Protein AF-X1P5R1-F1 (afdb_monomer)

InterPro domains:
  IPR027980 RamQ-like, C-terminal domain [PF14574] (4-200)
  IPR052911 Corrinoid activation enzyme [PTHR42895] (1-198)

Foldseek 3Di:
DQLDADDDDVVDAAAAAADLQRLLVVVLVCDVQVCADQLLARDALVPHDVSQSVQWDDDPNWTWGFNAQLVRHPVSDTYIGTSVNSQVVLQQLLVQQLVVVVVCVVVVHDLQNAAEDEQEDQNSQNHDPVSCQQFLSYADRPNYDYDYDYHVVVVLVVCVVVDVVSVVVVVVVVVVDDDDDLVPPPCSVVSSSVSSGTGHDD

pLDDT: mean 92.22, std 6.5, range [52.09, 98.56]

Nearest PDB structures (foldseek):
  3zyy-assembly1_X  TM=9.376E-01  e=1.330E-11  Carboxydothermus hydrogenoformans
  4c1n-assembly2_K  TM=8.391E-01  e=8.645E-12  Carboxydothermus hydrogenoformans
  8gqg-assembly1_A  TM=5.709E-01  e=3.283E-01  Pseudomonas aeruginosa PAO1
  6bn2-assembly1_A-2  TM=4.847E-01  e=1.270E+00  Elizabethkingia anophelis NUHP1
  5bqs-assembly1_B  TM=4.403E-01  e=2.078E+00  Streptococcus pneumoniae P1031

Sequence (202 aa):
EEGKVEIGVIGGGRARGICGSGLIDAFSQLLKEKIIDSSGWLKPSSKAKEKWSSRITKKNNHNGFLLVEREKAQDRIPIVLTQKDIRELQLAKGAICSGIKILLTRLEVERDEVDEVLLAGAFGSYINPESAHLIGLIPNFPKAKVRSVGNTASLGAIMALVSEEDCKQAEKISEGVDYVELASFPEFPDILIQAMRFGKQD

Secondary structure (DSSP, 8-state):
-TT------TTSSSB-S--HHHHHHHHHHHHHTTSB-TT--B--GGGS-HHHHTTEEEETTEEEEEEE-TTTBGGG--EEEEHHHHHHHHHHHHHHHHHHHHHHHHHT--TTS--EEEEEHHHHTT--HHHHHHHTSS---SSPEEEEEE-HHHHHHHHHHH-HHHHHHHHHHHHTPPP--GGGSTTHHHHHHHHTS-S---

Radius of gyration: 19.72 Å; Cα contacts (8 Å, |Δi|>4): 278; chains: 1; bounding box: 56×30×53 Å

Mean predicted aligned error: 4.53 Å

Structure (mmCIF, N/CA/C/O backbone):
data_AF-X1P5R1-F1
#
_entry.id   AF-X1P5R1-F1
#
loop_
_atom_site.group_PDB
_atom_site.id
_atom_site.type_symbol
_atom_site.label_atom_id
_atom_site.label_alt_id
_atom_site.label_comp_id
_atom_site.label_asym_id
_atom_site.label_entity_id
_atom_site.label_seq_id
_atom_site.pdbx_PDB_ins_code
_atom_site.Cartn_x
_atom_site.Cartn_y
_atom_site.Cartn_z
_atom_site.occupancy
_atom_site.B_iso_or_equiv
_atom_site.auth_seq_id
_atom_site.auth_comp_id
_atom_site.auth_asym_id
_atom_site.auth_atom_id
_atom_site.pdbx_PDB_model_num
ATOM 1 N N . GLU A 1 1 ? 5.556 -14.394 -15.341 1.00 52.09 1 GLU A N 1
ATOM 2 C CA . GLU A 1 1 ? 6.661 -15.390 -15.354 1.00 52.09 1 GLU A CA 1
ATOM 3 C C . GLU A 1 1 ? 7.491 -15.242 -16.634 1.00 52.09 1 GLU A C 1
ATOM 5 O O . GLU A 1 1 ? 7.082 -14.487 -17.504 1.00 52.09 1 GLU A O 1
ATOM 10 N N . GLU A 1 2 ? 8.686 -15.843 -16.733 1.00 71.81 2 GLU A N 1
ATOM 11 C CA . GLU A 1 2 ? 9.539 -15.811 -17.954 1.00 71.81 2 GLU A CA 1
ATOM 12 C C . GLU A 1 2 ? 9.827 -14.418 -18.576 1.00 71.81 2 GLU A C 1
ATOM 14 O O . GLU A 1 2 ? 9.989 -14.282 -19.783 1.00 71.81 2 GLU A O 1
ATOM 19 N N . GLY A 1 3 ? 9.874 -13.344 -17.778 1.00 78.25 3 GLY A N 1
ATOM 20 C CA . GLY A 1 3 ? 10.092 -11.983 -18.308 1.00 78.25 3 GLY A CA 1
ATOM 21 C C . GLY A 1 3 ? 8.837 -11.323 -18.906 1.00 78.25 3 GLY A C 1
ATOM 22 O O . GLY A 1 3 ? 8.881 -10.179 -19.375 1.00 78.25 3 GLY A O 1
ATOM 23 N N . LYS A 1 4 ? 7.691 -12.012 -18.855 1.00 87.19 4 LYS A N 1
ATOM 24 C CA . LYS A 1 4 ? 6.382 -11.478 -19.239 1.00 87.19 4 LYS A CA 1
ATOM 25 C C . LYS A 1 4 ? 5.721 -10.785 -18.052 1.00 87.19 4 LYS A C 1
ATOM 27 O O . LYS A 1 4 ? 5.722 -11.302 -16.931 1.00 87.19 4 LYS A O 1
ATOM 32 N N . VAL A 1 5 ? 5.162 -9.611 -18.336 1.00 92.69 5 VAL A N 1
ATOM 33 C CA . VAL A 1 5 ? 4.327 -8.832 -17.419 1.00 92.69 5 VAL A CA 1
ATOM 34 C C . VAL A 1 5 ? 2.877 -9.026 -17.841 1.00 92.69 5 VAL A C 1
ATOM 36 O O . VAL A 1 5 ? 2.522 -8.750 -18.990 1.00 92.69 5 VAL A O 1
ATOM 39 N N . GLU A 1 6 ? 2.061 -9.499 -16.910 1.00 92.75 6 GLU A N 1
ATOM 40 C CA . GLU A 1 6 ? 0.617 -9.643 -17.070 1.00 92.75 6 GLU A CA 1
ATOM 41 C C . GLU A 1 6 ? -0.080 -8.579 -16.229 1.00 92.75 6 GLU A C 1
ATOM 43 O O . GLU A 1 6 ? 0.338 -8.293 -15.107 1.00 92.75 6 GLU A O 1
ATOM 48 N N . ILE A 1 7 ? -1.112 -7.957 -16.800 1.00 93.06 7 ILE A N 1
ATOM 49 C CA . ILE A 1 7 ? -1.866 -6.882 -16.158 1.00 93.06 7 ILE A CA 1
ATOM 50 C C . ILE A 1 7 ? -3.363 -7.093 -16.361 1.00 93.06 7 ILE A C 1
ATOM 52 O O . ILE A 1 7 ? -3.803 -7.491 -17.440 1.00 93.06 7 ILE A O 1
ATOM 56 N N . GLY A 1 8 ? -4.141 -6.769 -15.332 1.00 92.56 8 GLY A N 1
ATOM 57 C CA . GLY A 1 8 ? -5.581 -6.558 -15.443 1.00 92.56 8 GLY A CA 1
ATOM 58 C C . GLY A 1 8 ? -5.884 -5.074 -15.648 1.00 92.56 8 GLY A C 1
ATOM 59 O O . GLY A 1 8 ? -5.253 -4.220 -15.027 1.00 92.56 8 GLY A O 1
ATOM 60 N N . VAL A 1 9 ? -6.854 -4.757 -16.507 1.00 94.06 9 VAL A N 1
ATOM 61 C CA . VAL A 1 9 ? -7.346 -3.385 -16.718 1.00 94.06 9 VAL A CA 1
ATOM 62 C C . VAL A 1 9 ? -8.812 -3.332 -16.306 1.00 94.06 9 VAL A C 1
ATOM 64 O O . VAL A 1 9 ? -9.611 -4.156 -16.751 1.00 94.06 9 VAL A O 1
ATOM 67 N N . ILE A 1 10 ? -9.168 -2.372 -15.450 1.00 91.25 10 ILE A N 1
ATOM 68 C CA . ILE A 1 10 ? -10.554 -2.160 -15.013 1.00 91.25 10 ILE A CA 1
ATOM 69 C C . ILE A 1 10 ? -11.410 -1.831 -16.243 1.00 91.25 10 ILE A C 1
ATOM 71 O O . ILE A 1 10 ? -11.103 -0.893 -16.972 1.00 91.25 10 ILE A O 1
ATOM 75 N N . GLY A 1 11 ? -12.465 -2.616 -16.476 1.00 91.44 11 GLY A N 1
ATOM 76 C CA . GLY A 1 11 ? -13.309 -2.498 -17.673 1.00 91.44 11 GLY A CA 1
ATOM 77 C C . GLY A 1 11 ? -12.690 -3.069 -18.959 1.00 91.44 11 GLY A C 1
ATOM 78 O O . GLY A 1 11 ? -13.308 -2.982 -20.016 1.00 91.44 11 GLY A O 1
ATOM 79 N N . GLY A 1 12 ? -11.501 -3.678 -18.886 1.00 90.81 12 GLY A N 1
ATOM 80 C CA . GLY A 1 12 ? -10.780 -4.229 -20.035 1.00 90.81 12 GLY A CA 1
ATOM 81 C C . GLY A 1 12 ? -10.110 -3.170 -20.921 1.00 90.81 12 GLY A C 1
ATOM 82 O O . GLY A 1 12 ? -9.961 -2.008 -20.553 1.00 90.81 12 GLY A O 1
ATOM 83 N N . GLY A 1 13 ? -9.673 -3.582 -22.115 1.00 92.69 13 GLY A N 1
ATOM 84 C CA . GLY A 1 13 ? -9.075 -2.681 -23.105 1.00 92.69 13 GLY A CA 1
ATOM 85 C C . GLY A 1 13 ? -7.614 -2.303 -22.829 1.00 92.69 13 GLY A C 1
ATOM 86 O O . GLY A 1 13 ? -6.832 -3.102 -22.313 1.00 92.69 13 GLY A O 1
ATOM 87 N N . ARG A 1 14 ? -7.219 -1.095 -23.256 1.00 95.31 14 ARG A N 1
ATOM 88 C CA . ARG A 1 14 ? -5.836 -0.596 -23.161 1.00 95.31 14 ARG A CA 1
ATOM 89 C C . ARG A 1 14 ? -5.612 0.177 -21.867 1.00 95.31 14 ARG A C 1
ATOM 91 O O . ARG A 1 14 ? -6.445 0.989 -21.476 1.00 95.31 14 ARG A O 1
ATOM 98 N N . ALA A 1 15 ? -4.457 -0.023 -21.240 1.00 95.75 15 ALA A N 1
ATOM 99 C CA . ALA A 1 15 ? -4.143 0.619 -19.968 1.00 95.75 15 ALA A CA 1
ATOM 100 C C . ALA A 1 15 ? -3.818 2.112 -20.147 1.00 95.75 15 ALA A C 1
ATOM 102 O O . ALA A 1 15 ? -2.958 2.462 -20.951 1.00 95.75 15 ALA A O 1
ATOM 103 N N . ARG A 1 16 ? -4.461 2.988 -19.368 1.00 95.31 16 ARG A N 1
ATOM 104 C CA . ARG A 1 16 ? -4.172 4.439 -19.329 1.00 95.31 16 ARG A CA 1
ATOM 105 C C . ARG A 1 16 ? -3.230 4.844 -18.195 1.00 95.31 16 ARG A C 1
ATOM 107 O O . ARG A 1 16 ? -2.561 5.866 -18.270 1.00 95.31 16 ARG A O 1
ATOM 114 N N . GLY A 1 17 ? -3.208 4.062 -17.125 1.00 94.50 17 GLY A N 1
ATOM 115 C CA . GLY A 1 17 ? -2.473 4.369 -15.908 1.00 94.50 17 GLY A CA 1
ATOM 116 C C . GLY A 1 17 ? -2.536 3.200 -14.938 1.00 94.50 17 GLY A C 1
ATOM 117 O O . GLY A 1 17 ? -2.879 2.084 -15.331 1.00 94.50 17 GLY A O 1
ATOM 118 N N . ILE A 1 18 ? -2.211 3.468 -13.677 1.00 94.06 18 ILE A N 1
ATOM 119 C CA . ILE A 1 18 ? -2.157 2.457 -12.623 1.00 94.06 18 ILE A CA 1
ATOM 120 C C . ILE A 1 18 ? -3.085 2.903 -11.494 1.00 94.06 18 ILE A C 1
ATOM 122 O O . ILE A 1 18 ? -2.961 4.019 -10.993 1.00 94.06 18 ILE A O 1
ATOM 126 N N . CYS A 1 19 ? -4.033 2.049 -11.114 1.00 92.31 19 CYS A N 1
ATOM 127 C CA . CYS A 1 19 ? -4.834 2.260 -9.913 1.00 92.31 19 CYS A CA 1
ATOM 128 C C . CYS A 1 19 ? -4.029 1.887 -8.661 1.00 92.31 19 CYS A C 1
ATOM 130 O O . CYS A 1 19 ? -2.974 1.260 -8.736 1.00 92.31 19 CYS A O 1
ATOM 132 N N . GLY A 1 20 ? -4.542 2.243 -7.487 1.00 89.81 20 GLY A N 1
ATOM 133 C CA . GLY A 1 20 ? -3.823 2.011 -6.243 1.00 89.81 20 GLY A CA 1
ATOM 134 C C . GLY A 1 20 ? -3.526 0.536 -5.936 1.00 89.81 20 GLY A C 1
ATOM 135 O O . GLY A 1 20 ? -2.384 0.213 -5.624 1.00 89.81 20 GLY A O 1
ATOM 136 N N . SER A 1 21 ? -4.494 -0.372 -6.095 1.00 90.19 21 SER A N 1
ATOM 137 C CA . SER A 1 21 ? -4.246 -1.814 -5.928 1.00 90.19 21 SER A CA 1
ATOM 138 C C . SER A 1 21 ? -3.212 -2.337 -6.929 1.00 90.19 21 SER A C 1
ATOM 140 O O . SER A 1 21 ? -2.301 -3.068 -6.549 1.00 90.19 21 SER A O 1
ATOM 142 N N . GLY A 1 22 ? -3.279 -1.872 -8.181 1.00 93.31 22 GLY A N 1
ATOM 143 C CA . GLY A 1 22 ? -2.298 -2.197 -9.217 1.00 93.31 22 GLY A CA 1
ATOM 144 C C . GLY A 1 22 ? -0.883 -1.707 -8.896 1.00 93.31 22 GLY A C 1
ATOM 145 O O . GLY A 1 22 ? 0.080 -2.384 -9.245 1.00 93.31 22 GLY A O 1
ATOM 146 N N . LEU A 1 23 ? -0.732 -0.570 -8.203 1.00 94.06 23 LEU A N 1
ATOM 147 C CA . LEU A 1 23 ? 0.574 -0.108 -7.718 1.00 94.06 23 LEU A CA 1
ATOM 148 C C . LEU A 1 23 ? 1.128 -1.062 -6.658 1.00 94.06 23 LEU A C 1
ATOM 150 O O . LEU A 1 23 ? 2.275 -1.488 -6.768 1.00 94.06 23 LEU A O 1
ATOM 154 N N . ILE A 1 24 ? 0.318 -1.423 -5.662 1.00 93.44 24 ILE A N 1
ATOM 155 C CA . ILE A 1 24 ? 0.726 -2.328 -4.577 1.00 93.44 24 ILE A CA 1
ATOM 156 C C . ILE A 1 24 ? 1.150 -3.689 -5.129 1.00 93.44 24 ILE A C 1
ATOM 158 O O . ILE A 1 24 ? 2.229 -4.173 -4.783 1.00 93.44 24 ILE A O 1
ATOM 162 N N . ASP A 1 25 ? 0.366 -4.258 -6.044 1.00 94.25 25 ASP A N 1
ATOM 163 C CA . ASP A 1 25 ? 0.710 -5.511 -6.717 1.00 94.25 25 ASP A CA 1
ATOM 164 C C . ASP A 1 25 ? 1.969 -5.377 -7.573 1.00 94.25 25 ASP A C 1
ATOM 166 O O . ASP A 1 25 ? 2.864 -6.217 -7.490 1.00 94.25 25 ASP A O 1
ATOM 170 N N . ALA A 1 26 ? 2.098 -4.308 -8.364 1.00 95.69 26 ALA A N 1
ATOM 171 C CA . ALA A 1 26 ? 3.287 -4.115 -9.183 1.00 95.69 26 ALA A CA 1
ATOM 172 C C . ALA A 1 26 ? 4.551 -4.050 -8.315 1.00 95.69 26 ALA A C 1
ATOM 174 O O . ALA A 1 26 ? 5.522 -4.756 -8.588 1.00 95.69 26 ALA A O 1
ATOM 175 N N . PHE A 1 27 ? 4.540 -3.268 -7.233 1.00 95.88 27 PHE A N 1
ATOM 176 C CA . PHE A 1 27 ? 5.688 -3.167 -6.336 1.00 95.88 27 PHE A CA 1
ATOM 177 C C . PHE A 1 27 ? 5.962 -4.461 -5.562 1.00 95.88 27 PHE A C 1
ATOM 179 O O . PHE A 1 27 ? 7.134 -4.798 -5.367 1.00 95.88 27 PHE A O 1
ATOM 186 N N . SER A 1 28 ? 4.928 -5.229 -5.197 1.00 95.75 28 SER A N 1
ATOM 187 C CA . SER A 1 28 ? 5.109 -6.553 -4.591 1.00 95.75 28 SER A CA 1
ATOM 188 C C . SER A 1 28 ? 5.844 -7.501 -5.549 1.00 95.75 28 SER A C 1
ATOM 190 O O . SER A 1 28 ? 6.828 -8.140 -5.162 1.00 95.75 28 SER A O 1
ATOM 192 N N . GLN A 1 29 ? 5.470 -7.506 -6.833 1.00 95.75 29 GLN A N 1
ATOM 193 C CA . GLN A 1 29 ? 6.148 -8.302 -7.859 1.00 95.75 29 GLN A CA 1
ATOM 194 C C . GLN A 1 29 ? 7.573 -7.811 -8.132 1.00 95.75 29 GLN A C 1
ATOM 196 O O . GLN A 1 29 ? 8.489 -8.630 -8.236 1.00 95.75 29 GLN A O 1
ATOM 201 N N . LEU A 1 30 ? 7.803 -6.493 -8.196 1.00 95.88 30 LEU A N 1
ATOM 202 C CA . LEU A 1 30 ? 9.151 -5.937 -8.370 1.00 95.88 30 LEU A CA 1
ATOM 203 C C . LEU A 1 30 ? 10.088 -6.350 -7.227 1.00 95.88 30 LEU A C 1
ATOM 205 O O . LEU A 1 30 ? 11.263 -6.643 -7.479 1.00 95.88 30 LEU A O 1
ATOM 209 N N . LEU A 1 31 ? 9.582 -6.397 -5.991 1.00 96.06 31 LEU A N 1
ATOM 210 C CA . LEU A 1 31 ? 10.342 -6.852 -4.828 1.00 96.06 31 LEU A CA 1
ATOM 211 C C . LEU A 1 31 ? 10.610 -8.362 -4.899 1.00 96.06 31 LEU A C 1
ATOM 213 O O . LEU A 1 31 ? 11.760 -8.789 -4.772 1.00 96.06 31 LEU A O 1
A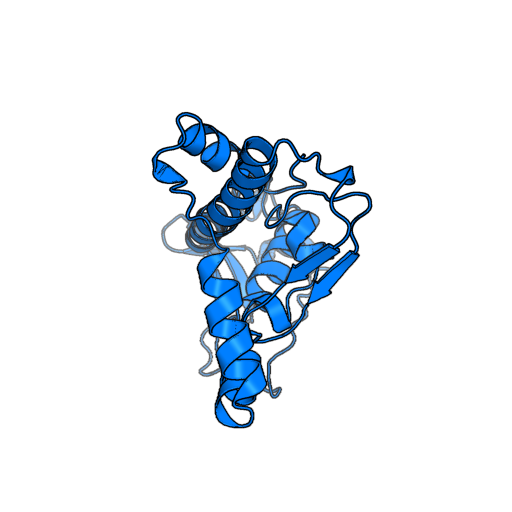TOM 217 N N . LYS A 1 32 ? 9.578 -9.170 -5.179 1.00 94.75 32 LYS A N 1
ATOM 218 C CA . LYS A 1 32 ? 9.674 -10.637 -5.308 1.00 94.75 32 LYS A CA 1
ATOM 219 C C . LYS A 1 32 ? 10.670 -11.057 -6.392 1.00 94.75 32 LYS A C 1
ATOM 221 O O . LYS A 1 32 ? 11.477 -11.968 -6.203 1.00 94.75 32 LYS A O 1
ATOM 226 N N . GLU A 1 33 ? 10.678 -10.347 -7.517 1.00 94.75 33 GLU A N 1
ATOM 227 C CA . GLU A 1 33 ? 11.603 -10.587 -8.626 1.00 94.75 33 GLU A CA 1
ATOM 228 C C . GLU A 1 33 ? 12.992 -9.963 -8.431 1.00 94.75 33 GLU A C 1
ATOM 230 O O . GLU A 1 33 ? 13.884 -10.175 -9.260 1.00 94.75 33 GLU A O 1
ATOM 235 N N . LYS A 1 34 ? 13.213 -9.274 -7.302 1.00 94.81 34 LYS A N 1
ATOM 236 C CA . LYS A 1 34 ? 14.459 -8.586 -6.939 1.00 94.81 34 LYS A CA 1
ATOM 237 C C . LYS A 1 34 ? 14.859 -7.507 -7.954 1.00 94.81 34 LYS A C 1
ATOM 239 O O . LYS A 1 34 ? 16.057 -7.263 -8.124 1.00 94.81 34 LYS A O 1
ATOM 244 N N . ILE A 1 35 ? 13.890 -6.888 -8.631 1.00 96.38 35 ILE A N 1
ATOM 245 C CA . ILE A 1 35 ? 14.093 -5.718 -9.505 1.00 96.38 35 ILE A CA 1
ATOM 246 C C . ILE A 1 35 ? 14.328 -4.474 -8.641 1.00 96.38 35 ILE A C 1
ATOM 248 O O . ILE A 1 35 ? 15.210 -3.666 -8.942 1.00 96.38 35 ILE A O 1
ATOM 252 N N . ILE A 1 36 ? 13.594 -4.383 -7.530 1.00 96.62 36 ILE A N 1
ATOM 253 C CA . ILE A 1 36 ? 13.889 -3.480 -6.415 1.00 96.62 36 ILE A CA 1
ATOM 254 C C . ILE A 1 36 ? 14.431 -4.276 -5.223 1.00 96.62 36 ILE A C 1
ATOM 256 O O . ILE A 1 36 ? 14.223 -5.488 -5.128 1.00 96.62 36 ILE A O 1
ATOM 260 N N . ASP A 1 37 ? 15.154 -3.610 -4.327 1.00 95.69 37 ASP A N 1
ATOM 261 C CA . ASP A 1 37 ? 15.556 -4.173 -3.034 1.00 95.69 37 ASP A CA 1
ATOM 262 C C . ASP A 1 37 ? 14.739 -3.594 -1.866 1.00 95.69 37 ASP A C 1
ATOM 264 O O . ASP A 1 37 ? 13.866 -2.744 -2.053 1.00 95.69 37 ASP A O 1
ATOM 268 N N . SER A 1 38 ? 15.033 -4.040 -0.640 1.00 95.50 38 SER A N 1
ATOM 269 C CA . SER A 1 38 ? 14.347 -3.575 0.572 1.00 95.50 38 SER A CA 1
ATOM 270 C C . SER A 1 38 ? 14.506 -2.072 0.829 1.00 95.50 38 SER A C 1
ATOM 272 O O . SER A 1 38 ? 13.706 -1.483 1.545 1.00 95.50 38 SER A O 1
ATOM 274 N N . SER A 1 39 ? 15.541 -1.430 0.279 1.00 95.81 39 SER A N 1
ATOM 275 C CA . SER A 1 39 ? 15.711 0.023 0.389 1.00 95.81 39 SER A CA 1
ATOM 276 C C . SER A 1 39 ? 14.837 0.789 -0.604 1.00 95.81 39 SER A C 1
ATOM 278 O O . SER A 1 39 ? 14.748 2.012 -0.508 1.00 95.81 39 SER A O 1
ATOM 280 N N . GLY A 1 40 ? 14.202 0.098 -1.556 1.00 95.44 40 GLY A N 1
ATOM 281 C CA . GLY A 1 40 ? 13.462 0.694 -2.662 1.00 95.44 40 GLY A CA 1
ATOM 282 C C . GLY A 1 40 ? 14.347 1.103 -3.836 1.00 95.44 40 GLY A C 1
ATOM 283 O O . GLY A 1 40 ? 13.900 1.856 -4.697 1.00 95.44 40 GLY A O 1
ATOM 284 N N . TRP A 1 41 ? 15.603 0.654 -3.898 1.00 95.94 41 TRP A N 1
ATOM 285 C CA . TRP A 1 41 ? 16.472 0.973 -5.027 1.00 95.94 41 TRP A CA 1
ATOM 286 C C . TRP A 1 41 ? 16.109 0.135 -6.256 1.00 95.94 41 TRP A C 1
ATOM 288 O O . TRP A 1 41 ? 16.164 -1.095 -6.218 1.00 95.94 41 TRP A O 1
ATOM 298 N N . LEU A 1 42 ? 15.764 0.803 -7.361 1.00 96.50 42 LEU A N 1
ATOM 299 C CA . LEU A 1 42 ? 15.519 0.170 -8.654 1.00 96.50 42 LEU A CA 1
ATOM 300 C C . LEU A 1 42 ? 16.853 -0.100 -9.350 1.00 96.50 42 LEU A C 1
ATOM 302 O O . LEU A 1 42 ? 17.567 0.821 -9.770 1.00 96.50 42 LEU A O 1
ATOM 306 N N . LYS A 1 43 ? 17.186 -1.385 -9.486 1.00 95.38 43 LYS A N 1
ATOM 307 C CA . LYS A 1 43 ? 18.471 -1.825 -10.034 1.00 95.38 43 LYS A CA 1
ATOM 308 C C . LYS A 1 43 ? 18.618 -1.419 -11.503 1.00 95.38 43 LYS A C 1
ATOM 310 O O . LYS A 1 43 ? 17.649 -1.484 -12.257 1.00 95.38 43 LYS A O 1
ATOM 315 N N . PRO A 1 44 ? 19.827 -1.041 -11.952 1.00 94.31 44 PRO A N 1
ATOM 316 C CA . PRO A 1 44 ? 20.084 -0.854 -13.374 1.00 94.31 44 PRO A CA 1
ATOM 317 C C . PRO A 1 44 ? 19.952 -2.186 -14.121 1.00 94.31 44 PRO A C 1
ATOM 319 O O . PRO A 1 44 ? 20.121 -3.254 -13.528 1.00 94.31 44 PRO A O 1
ATOM 322 N N . SER A 1 45 ? 19.729 -2.118 -15.435 1.00 93.50 45 SER A N 1
ATOM 323 C CA . SER A 1 45 ? 19.590 -3.299 -16.301 1.00 93.50 45 SER A CA 1
ATOM 324 C C . SER A 1 45 ? 20.750 -4.291 -16.154 1.00 93.50 45 SER A C 1
ATOM 326 O O . SER A 1 45 ? 20.515 -5.493 -16.123 1.00 93.50 45 SER A O 1
ATOM 328 N N . SER A 1 46 ? 21.979 -3.801 -15.951 1.00 92.81 46 SER A N 1
ATOM 329 C CA . SER A 1 46 ? 23.186 -4.618 -15.748 1.00 92.81 46 SER A CA 1
ATOM 330 C C . SER A 1 46 ? 23.210 -5.444 -14.456 1.00 92.81 46 SER A C 1
ATOM 332 O O . SER A 1 46 ? 24.003 -6.372 -14.347 1.00 92.81 46 SER A O 1
ATOM 334 N N . LYS A 1 47 ? 22.378 -5.109 -13.461 1.00 93.44 47 LYS A N 1
ATOM 335 C CA . LYS A 1 47 ? 22.273 -5.826 -12.174 1.00 93.44 47 LYS A CA 1
ATOM 336 C C . LYS A 1 47 ? 20.949 -6.579 -12.017 1.00 93.44 47 LYS A C 1
ATOM 338 O O . LYS A 1 47 ? 20.699 -7.168 -10.964 1.00 93.44 47 LYS A O 1
ATOM 343 N N . ALA A 1 48 ? 20.082 -6.522 -13.021 1.00 91.94 48 ALA A N 1
ATOM 344 C CA . ALA A 1 48 ? 18.829 -7.255 -13.032 1.00 91.94 48 ALA A CA 1
ATOM 345 C C . ALA A 1 48 ? 19.011 -8.639 -13.658 1.00 91.94 48 ALA A C 1
ATOM 347 O O . ALA A 1 48 ? 19.954 -8.881 -14.407 1.00 91.94 48 ALA A O 1
ATOM 348 N N . LYS A 1 49 ? 18.081 -9.553 -13.365 1.00 92.50 49 LYS A N 1
ATOM 349 C CA . LYS A 1 49 ? 18.017 -10.839 -14.069 1.00 92.50 49 LYS A CA 1
ATOM 350 C C . LYS A 1 49 ? 17.838 -10.570 -15.565 1.00 92.50 49 LYS A C 1
ATOM 352 O O . LYS A 1 49 ? 17.053 -9.693 -15.927 1.00 92.50 49 LYS A O 1
ATOM 357 N N . GLU A 1 50 ? 18.494 -11.359 -16.410 1.00 91.69 50 GLU A N 1
ATOM 358 C CA . GLU A 1 50 ? 18.490 -11.188 -17.870 1.00 91.69 50 GLU A CA 1
ATOM 359 C C . GLU A 1 50 ? 17.074 -11.025 -18.444 1.00 91.69 50 GLU A C 1
ATOM 361 O O . GLU A 1 50 ? 16.815 -10.069 -19.177 1.00 91.69 50 GLU A O 1
ATOM 366 N N . LYS A 1 51 ? 16.125 -11.852 -17.974 1.00 93.62 51 LYS A N 1
ATOM 367 C CA . LYS A 1 51 ? 14.699 -11.816 -18.353 1.00 93.62 51 LYS A CA 1
ATOM 368 C C . LYS A 1 51 ? 13.990 -10.469 -18.125 1.00 93.62 51 LYS A C 1
ATOM 370 O O . LYS A 1 51 ? 12.927 -10.244 -18.690 1.00 93.62 51 LYS A O 1
ATOM 375 N N . TRP A 1 52 ? 14.540 -9.587 -17.288 1.00 94.69 52 TRP A N 1
ATOM 376 C CA . TRP A 1 52 ? 13.977 -8.267 -16.972 1.00 94.69 52 TRP A CA 1
ATOM 377 C C . TRP A 1 52 ? 14.779 -7.098 -17.551 1.00 94.69 52 TRP A C 1
ATOM 379 O O . TRP A 1 52 ? 14.303 -5.964 -17.516 1.00 94.69 52 TRP A O 1
ATOM 389 N N . SER A 1 53 ? 15.980 -7.349 -18.078 1.00 91.88 53 SER A N 1
ATOM 390 C CA . SER A 1 53 ? 16.916 -6.307 -18.519 1.00 91.88 53 SER A CA 1
ATOM 391 C C . SER A 1 53 ? 16.310 -5.360 -19.562 1.00 91.88 53 SER A C 1
ATOM 393 O O . SER A 1 53 ? 16.468 -4.146 -19.445 1.00 91.88 53 SER A O 1
ATOM 395 N N . SER A 1 54 ? 15.537 -5.897 -20.512 1.00 92.38 54 SER A N 1
ATOM 396 C CA . SER A 1 54 ? 14.861 -5.147 -21.580 1.00 92.38 54 SER A CA 1
ATOM 397 C C . SER A 1 54 ? 13.726 -4.242 -21.090 1.00 92.38 54 SER A C 1
ATOM 399 O O . SER A 1 54 ? 13.363 -3.289 -21.776 1.00 92.38 54 SER A O 1
ATOM 401 N N . ARG A 1 55 ? 13.174 -4.504 -19.898 1.00 94.56 55 ARG A N 1
ATOM 402 C CA . ARG A 1 55 ? 12.126 -3.676 -19.280 1.00 94.56 55 ARG A CA 1
ATOM 403 C C . ARG A 1 55 ? 12.690 -2.587 -18.377 1.00 94.56 55 ARG A C 1
ATOM 405 O O . ARG A 1 55 ? 11.938 -1.711 -17.958 1.00 94.56 55 ARG A O 1
ATOM 412 N N . ILE A 1 56 ? 13.986 -2.604 -18.069 1.00 94.75 56 ILE A N 1
ATOM 413 C CA . ILE A 1 56 ? 14.608 -1.549 -17.270 1.00 94.75 56 ILE A CA 1
ATOM 414 C C . ILE A 1 56 ? 15.063 -0.433 -18.200 1.00 94.75 56 ILE A C 1
ATOM 416 O O . ILE A 1 56 ? 16.016 -0.557 -18.966 1.00 94.75 56 ILE A O 1
ATOM 420 N N . THR A 1 57 ? 14.357 0.683 -18.106 1.00 91.81 57 THR A N 1
ATOM 421 C CA . THR A 1 57 ? 14.585 1.890 -18.893 1.00 91.81 57 THR A CA 1
ATOM 422 C C . THR A 1 57 ? 15.371 2.913 -18.080 1.00 91.81 57 THR A C 1
ATOM 424 O O . THR A 1 57 ? 15.377 2.879 -16.847 1.00 91.81 57 THR A O 1
ATOM 427 N N . LYS A 1 58 ? 16.029 3.850 -18.766 1.00 88.12 58 LYS A N 1
ATOM 428 C CA . LYS A 1 58 ? 16.623 5.034 -18.140 1.00 88.12 58 LYS A CA 1
ATOM 429 C C . LYS A 1 58 ? 15.913 6.285 -18.632 1.00 88.12 58 LYS A C 1
ATOM 431 O O . LYS A 1 58 ? 15.774 6.484 -19.836 1.00 88.12 58 LYS A O 1
ATOM 436 N N . LYS A 1 59 ? 15.522 7.152 -17.700 1.00 75.25 59 LYS A N 1
ATOM 437 C CA . LYS A 1 59 ? 15.015 8.499 -17.980 1.00 75.25 59 LYS A CA 1
ATOM 438 C C . LYS A 1 59 ? 15.680 9.472 -17.012 1.00 75.25 59 LYS A C 1
ATOM 440 O O . LYS A 1 59 ? 15.613 9.264 -15.806 1.00 75.25 59 LYS A O 1
ATOM 445 N N . ASN A 1 60 ? 16.334 10.512 -17.533 1.00 72.88 60 ASN A N 1
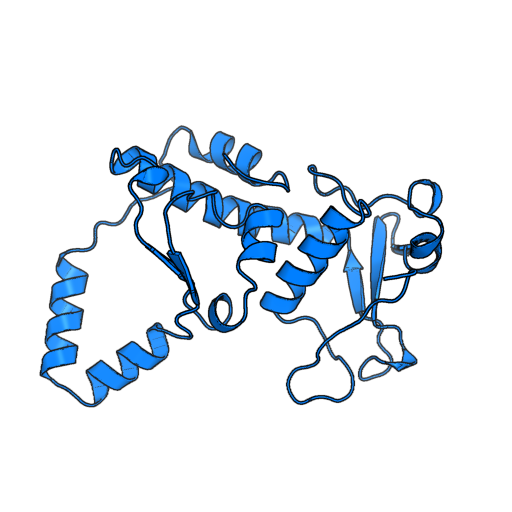ATOM 446 C CA . ASN A 1 60 ? 17.019 11.541 -16.735 1.00 72.88 60 ASN A CA 1
ATOM 447 C C . ASN A 1 60 ? 17.965 10.954 -15.664 1.00 72.88 60 ASN A C 1
ATOM 449 O O . ASN A 1 60 ? 17.884 11.323 -14.500 1.00 72.88 60 ASN A O 1
ATOM 453 N N . ASN A 1 61 ? 18.814 9.989 -16.036 1.00 77.56 61 ASN A N 1
ATOM 454 C CA . ASN A 1 61 ? 19.712 9.248 -15.130 1.00 77.56 61 ASN A CA 1
ATOM 455 C C . ASN A 1 61 ? 19.047 8.411 -14.021 1.00 77.56 61 ASN A C 1
ATOM 457 O O . ASN A 1 61 ? 19.755 7.778 -13.238 1.00 77.56 61 ASN A O 1
ATOM 461 N N . HIS A 1 62 ? 17.720 8.308 -13.992 1.00 85.50 62 HIS A N 1
ATOM 462 C CA . HIS A 1 62 ? 17.006 7.413 -13.089 1.00 85.50 62 HIS A CA 1
ATOM 463 C C . HIS A 1 62 ? 16.536 6.158 -13.822 1.00 85.50 62 HIS A C 1
ATOM 465 O O . HIS A 1 62 ? 16.083 6.216 -14.969 1.00 85.50 62 HIS A O 1
ATOM 471 N N . ASN A 1 63 ? 16.649 5.013 -13.149 1.00 92.50 63 ASN A N 1
ATOM 472 C CA . ASN A 1 63 ? 16.106 3.764 -13.660 1.00 92.50 63 ASN A CA 1
ATOM 473 C C . ASN A 1 63 ? 14.577 3.757 -13.484 1.00 92.50 63 ASN A C 1
ATOM 475 O O . ASN A 1 63 ? 14.043 4.279 -12.499 1.00 92.50 63 ASN A O 1
ATOM 479 N N . GLY A 1 64 ? 13.885 3.130 -14.426 1.00 95.50 64 GLY A N 1
ATOM 480 C CA . GLY A 1 64 ? 12.457 2.853 -14.355 1.00 95.50 64 GLY A CA 1
ATOM 481 C C . GLY A 1 64 ? 12.141 1.478 -14.928 1.00 95.50 64 GLY A C 1
ATOM 482 O O . GLY A 1 64 ? 12.888 0.957 -15.752 1.00 95.50 64 GLY A O 1
ATOM 483 N N . PHE A 1 65 ? 11.030 0.891 -14.509 1.00 96.81 65 PHE A N 1
ATOM 484 C CA . PHE A 1 65 ? 10.546 -0.389 -15.000 1.00 96.81 65 PHE A CA 1
ATOM 485 C C . PHE A 1 65 ? 9.357 -0.184 -15.943 1.00 96.81 65 PHE A C 1
ATOM 487 O O . PHE A 1 65 ? 8.338 0.383 -15.552 1.00 96.81 65 PHE A O 1
ATOM 494 N N . LEU A 1 66 ? 9.487 -0.642 -17.187 1.00 96.06 66 LEU A N 1
ATOM 495 C CA . LEU A 1 66 ? 8.436 -0.617 -18.199 1.00 96.06 66 LEU A CA 1
ATOM 496 C C . LEU A 1 66 ? 7.361 -1.656 -17.860 1.00 96.06 66 LEU A C 1
ATOM 498 O O . LEU A 1 66 ? 7.516 -2.848 -18.145 1.00 96.06 66 LEU A O 1
ATOM 502 N N . LEU A 1 67 ? 6.268 -1.177 -17.269 1.00 95.75 67 LEU A N 1
ATOM 503 C CA . LEU A 1 67 ? 5.126 -1.994 -16.876 1.00 95.75 67 LEU A CA 1
ATOM 504 C C . LEU A 1 67 ? 4.221 -2.291 -18.077 1.00 95.75 67 LEU A C 1
ATOM 506 O O . LEU A 1 67 ? 3.830 -3.436 -18.279 1.00 95.75 67 LEU A O 1
ATOM 510 N N . VAL A 1 68 ? 3.929 -1.276 -18.901 1.00 95.44 68 VAL A N 1
ATOM 511 C CA . VAL A 1 68 ? 3.079 -1.419 -20.094 1.00 95.44 68 VAL A CA 1
ATOM 512 C C . VAL A 1 68 ? 3.750 -0.801 -21.312 1.00 95.44 68 VAL A C 1
ATOM 514 O O . VAL A 1 68 ? 4.110 0.376 -21.318 1.00 95.44 68 VAL A O 1
ATOM 517 N N . GLU A 1 69 ? 3.897 -1.617 -22.352 1.00 93.94 69 GLU A N 1
ATOM 518 C CA . GLU A 1 69 ? 4.443 -1.232 -23.655 1.00 93.94 69 GLU A CA 1
ATOM 519 C C . GLU A 1 69 ? 3.495 -0.300 -24.423 1.00 93.94 69 GLU A C 1
ATOM 521 O O . GLU A 1 69 ? 2.280 -0.294 -24.203 1.00 93.94 69 GLU A O 1
ATOM 526 N N . ARG A 1 70 ? 4.050 0.482 -25.357 1.00 94.62 70 ARG A N 1
ATOM 527 C CA . ARG A 1 70 ? 3.314 1.516 -26.105 1.00 94.62 70 ARG A CA 1
ATOM 528 C C . ARG A 1 70 ? 2.117 0.945 -26.861 1.00 94.62 70 ARG A C 1
ATOM 530 O O . ARG A 1 70 ? 1.080 1.586 -26.960 1.00 94.62 70 ARG A O 1
ATOM 537 N N . GLU A 1 71 ? 2.245 -0.270 -27.367 1.00 92.50 71 GLU A N 1
ATOM 538 C CA . GLU A 1 71 ? 1.251 -0.962 -28.183 1.00 92.50 71 GLU A CA 1
ATOM 539 C C . GLU A 1 71 ? 0.022 -1.377 -27.358 1.00 92.50 71 GLU A C 1
ATOM 541 O O . GLU A 1 71 ? -1.089 -1.450 -27.887 1.00 92.50 71 GLU A O 1
ATOM 546 N N . LYS A 1 72 ? 0.216 -1.620 -26.054 1.00 90.44 72 LYS A N 1
ATOM 547 C CA . LYS A 1 72 ? -0.828 -2.043 -25.106 1.00 90.44 72 LYS A CA 1
ATOM 548 C C . LYS A 1 72 ? -1.413 -0.883 -24.295 1.00 90.44 72 LYS A C 1
ATOM 550 O O . LYS A 1 72 ? -2.440 -1.055 -23.638 1.00 90.44 72 LYS A O 1
ATOM 555 N N . ALA A 1 73 ? -0.779 0.285 -24.339 1.00 94.12 73 ALA A N 1
ATOM 556 C CA . ALA A 1 73 ? -1.208 1.460 -23.601 1.00 94.12 73 ALA A CA 1
ATOM 557 C C . ALA A 1 73 ? -2.203 2.328 -24.389 1.00 94.12 73 ALA A C 1
ATOM 559 O O . ALA A 1 73 ? -2.191 2.387 -25.625 1.00 94.12 73 ALA A O 1
ATOM 560 N N . GLN A 1 74 ? -3.077 3.024 -23.665 1.00 93.94 74 GLN A N 1
ATOM 561 C CA . GLN A 1 74 ? -3.942 4.049 -24.231 1.00 93.94 74 GLN A CA 1
ATOM 562 C C . GLN A 1 74 ? -3.082 5.215 -24.743 1.00 93.94 74 GLN A C 1
ATOM 564 O O . GLN A 1 74 ? -2.030 5.522 -24.185 1.00 93.94 74 GLN A O 1
ATOM 569 N N . ASP A 1 75 ? -3.482 5.794 -25.876 1.00 93.94 75 ASP A N 1
ATOM 570 C CA . ASP A 1 75 ? -2.787 6.906 -26.546 1.00 93.94 75 ASP A CA 1
ATOM 571 C C . ASP A 1 75 ? -1.318 6.625 -26.928 1.00 93.94 75 ASP A C 1
ATOM 573 O O . ASP A 1 75 ? -0.570 7.531 -27.286 1.00 93.94 75 ASP A O 1
ATOM 577 N N . ARG A 1 76 ? -0.903 5.348 -26.903 1.00 92.75 76 ARG A N 1
ATOM 578 C CA . ARG A 1 76 ? 0.474 4.883 -27.150 1.00 92.75 76 ARG A CA 1
ATOM 579 C C . ARG A 1 76 ? 1.518 5.454 -26.182 1.00 92.75 76 ARG A C 1
ATOM 581 O O . ARG A 1 76 ? 2.712 5.482 -26.498 1.00 92.75 76 ARG A O 1
ATOM 588 N N . ILE A 1 77 ? 1.088 5.871 -24.992 1.00 93.25 77 ILE A N 1
ATOM 589 C CA . ILE A 1 77 ? 1.965 6.381 -23.936 1.00 93.25 77 ILE A CA 1
ATOM 590 C C . ILE A 1 77 ? 2.354 5.210 -23.023 1.00 93.25 77 ILE A C 1
ATOM 592 O O . ILE A 1 77 ? 1.491 4.677 -22.333 1.00 93.25 77 ILE A O 1
ATOM 596 N N . PRO A 1 78 ? 3.627 4.776 -22.991 1.00 94.56 78 PRO A N 1
ATOM 597 C CA . PRO A 1 78 ? 4.023 3.628 -22.184 1.00 94.56 78 PRO A CA 1
ATOM 598 C C . PRO A 1 78 ? 3.918 3.952 -20.691 1.00 94.56 78 PRO A C 1
ATOM 600 O O . PRO A 1 78 ? 4.212 5.073 -20.270 1.00 94.56 78 PRO A O 1
ATOM 603 N N . ILE A 1 79 ? 3.570 2.952 -19.884 1.00 96.00 79 ILE A N 1
ATOM 604 C CA . ILE A 1 79 ? 3.461 3.103 -18.431 1.00 96.00 79 ILE A CA 1
ATOM 605 C C . ILE A 1 79 ? 4.741 2.565 -17.795 1.00 96.00 79 ILE A C 1
ATOM 607 O O . ILE A 1 79 ? 5.081 1.388 -17.943 1.00 96.00 79 ILE A O 1
ATOM 611 N N . VAL A 1 80 ? 5.458 3.446 -17.100 1.00 95.69 80 VAL A N 1
ATOM 612 C CA . VAL A 1 80 ? 6.757 3.166 -16.482 1.00 95.69 80 VAL A CA 1
ATOM 613 C C . VAL A 1 80 ? 6.684 3.500 -14.998 1.00 95.69 80 VAL A C 1
ATOM 615 O O . VAL A 1 80 ? 6.292 4.607 -14.647 1.00 95.69 80 VAL A O 1
ATOM 618 N N . LEU A 1 81 ? 7.106 2.565 -14.148 1.00 96.25 81 LEU A N 1
ATOM 619 C CA . LEU A 1 81 ? 7.320 2.803 -12.722 1.00 96.25 81 LEU A CA 1
ATOM 620 C C . LEU A 1 81 ? 8.735 3.321 -12.502 1.00 96.25 81 LEU A C 1
ATOM 622 O O . LEU A 1 81 ? 9.710 2.651 -12.838 1.00 96.25 81 LEU A O 1
ATOM 626 N N . THR A 1 82 ? 8.863 4.517 -11.953 1.00 95.62 82 THR A N 1
ATOM 627 C CA . THR A 1 82 ? 10.150 5.184 -11.767 1.00 95.62 82 THR A CA 1
ATOM 628 C C . THR A 1 82 ? 10.678 5.024 -10.347 1.00 95.62 82 THR A C 1
ATOM 630 O O . THR A 1 82 ? 9.956 4.681 -9.411 1.00 95.62 82 THR A O 1
ATOM 633 N N . GLN A 1 83 ? 11.960 5.347 -10.161 1.00 95.31 83 GLN A N 1
ATOM 634 C CA . GLN A 1 83 ? 12.542 5.459 -8.826 1.00 95.31 83 GLN A CA 1
ATOM 635 C C . GLN A 1 83 ? 11.785 6.452 -7.929 1.00 95.31 83 GLN A C 1
ATOM 637 O O . GLN A 1 83 ? 11.704 6.211 -6.728 1.00 95.31 83 GLN A O 1
ATOM 642 N N . LYS A 1 84 ? 11.235 7.541 -8.488 1.00 94.75 84 LYS A N 1
ATOM 643 C CA . LYS A 1 84 ? 10.441 8.514 -7.727 1.00 94.75 84 LYS A CA 1
ATOM 644 C C . LYS A 1 84 ? 9.145 7.880 -7.225 1.00 94.75 84 LYS A C 1
ATOM 646 O O . LYS A 1 84 ? 8.867 7.979 -6.039 1.00 94.75 84 LYS A O 1
ATOM 651 N N . ASP A 1 85 ? 8.427 7.157 -8.082 1.00 95.62 85 ASP A N 1
ATOM 652 C CA . ASP A 1 85 ? 7.174 6.485 -7.701 1.00 95.62 85 ASP A CA 1
ATOM 653 C C . ASP A 1 85 ? 7.397 5.478 -6.563 1.00 95.62 85 ASP A C 1
ATOM 655 O O . ASP A 1 85 ? 6.578 5.367 -5.654 1.00 95.62 85 ASP A O 1
ATOM 659 N N . ILE A 1 86 ? 8.548 4.792 -6.562 1.00 95.94 86 ILE A N 1
ATOM 660 C CA . ILE A 1 86 ? 8.942 3.916 -5.453 1.00 95.94 86 ILE A CA 1
ATOM 661 C C . ILE A 1 86 ? 9.105 4.708 -4.150 1.00 95.94 86 ILE A C 1
ATOM 663 O O . ILE A 1 86 ? 8.644 4.250 -3.107 1.00 95.94 86 ILE A O 1
ATOM 667 N N . ARG A 1 87 ? 9.747 5.884 -4.189 1.00 96.19 87 ARG A N 1
ATOM 668 C CA . ARG A 1 87 ? 9.933 6.731 -2.997 1.00 96.19 87 ARG A CA 1
ATOM 669 C C . ARG A 1 87 ? 8.601 7.237 -2.449 1.00 96.19 87 ARG A C 1
ATOM 671 O O . ARG A 1 87 ? 8.402 7.174 -1.241 1.00 96.19 87 ARG A O 1
ATOM 678 N N . GLU A 1 88 ? 7.685 7.652 -3.321 1.00 96.69 88 GLU A N 1
ATOM 679 C CA . GLU A 1 88 ? 6.337 8.070 -2.913 1.00 96.69 88 GLU A CA 1
ATOM 680 C C . GLU A 1 88 ? 5.563 6.915 -2.268 1.00 96.69 88 GLU A C 1
ATOM 682 O O . GLU A 1 88 ? 4.948 7.092 -1.215 1.00 96.69 88 GLU A O 1
ATOM 687 N N . LEU A 1 89 ? 5.655 5.699 -2.827 1.00 95.75 89 LEU A N 1
ATOM 688 C CA . LEU A 1 89 ? 5.044 4.537 -2.183 1.00 95.75 89 LEU A CA 1
ATOM 689 C C . LEU A 1 89 ? 5.661 4.273 -0.804 1.00 95.75 89 LEU A C 1
ATOM 691 O O . LEU A 1 89 ? 4.925 3.976 0.132 1.00 95.75 89 LEU A O 1
ATOM 695 N N . GLN A 1 90 ? 6.987 4.355 -0.665 1.00 97.25 90 GLN A N 1
ATOM 696 C CA . GLN A 1 90 ? 7.651 4.123 0.620 1.00 97.25 90 GLN A CA 1
ATOM 697 C C . GLN A 1 90 ? 7.160 5.083 1.700 1.00 97.25 90 GLN A C 1
ATOM 699 O O . GLN A 1 90 ? 6.932 4.641 2.823 1.00 97.25 90 GLN A O 1
ATOM 704 N N . LEU A 1 91 ? 6.962 6.359 1.360 1.00 96.00 91 LEU A N 1
ATOM 705 C CA . LEU A 1 91 ? 6.395 7.347 2.277 1.00 96.00 91 LEU A CA 1
ATOM 706 C C . LEU A 1 91 ? 4.962 6.978 2.670 1.00 96.00 91 LEU A C 1
ATOM 708 O O . LEU A 1 91 ? 4.662 6.883 3.858 1.00 96.00 91 LEU A O 1
ATOM 712 N N . ALA A 1 92 ? 4.098 6.696 1.690 1.00 94.25 92 ALA A N 1
ATOM 713 C CA . ALA A 1 92 ? 2.698 6.358 1.945 1.00 94.25 92 ALA A CA 1
ATOM 714 C C . ALA A 1 92 ? 2.551 5.084 2.794 1.00 94.25 92 ALA A C 1
ATOM 716 O O . ALA A 1 92 ? 1.833 5.062 3.794 1.00 94.25 92 ALA A O 1
ATOM 717 N N . LYS A 1 93 ? 3.264 4.018 2.419 1.00 94.50 93 LYS A N 1
ATOM 718 C CA . LYS A 1 93 ? 3.196 2.734 3.118 1.00 94.50 93 LYS A CA 1
ATOM 719 C C . LYS A 1 93 ? 3.886 2.789 4.484 1.00 94.50 93 LYS A C 1
ATOM 721 O O . LYS A 1 93 ? 3.423 2.145 5.419 1.00 94.50 93 LYS A O 1
ATOM 726 N N . GLY A 1 94 ? 4.953 3.585 4.604 1.00 95.56 94 GLY A N 1
ATOM 727 C CA . GLY A 1 94 ? 5.627 3.863 5.867 1.00 95.56 94 GLY A CA 1
ATOM 728 C C . GLY A 1 94 ? 4.695 4.562 6.849 1.00 95.56 94 GLY A C 1
ATOM 729 O O . GLY A 1 94 ? 4.548 4.092 7.967 1.00 95.56 94 GLY A O 1
ATOM 730 N N . ALA A 1 95 ? 3.985 5.606 6.412 1.00 94.38 95 ALA A N 1
ATOM 731 C CA . ALA A 1 95 ? 3.029 6.325 7.252 1.00 94.38 95 ALA A CA 1
ATOM 732 C C . ALA A 1 95 ? 1.909 5.414 7.788 1.00 94.38 95 ALA A C 1
ATOM 734 O O . ALA A 1 95 ? 1.618 5.443 8.983 1.00 94.38 95 ALA A O 1
ATOM 735 N N . ILE A 1 96 ? 1.331 4.561 6.932 1.00 94.44 96 ILE A N 1
ATOM 736 C CA . ILE A 1 96 ? 0.289 3.599 7.335 1.00 94.44 96 ILE A CA 1
ATOM 737 C C . ILE A 1 96 ? 0.838 2.601 8.360 1.00 94.44 96 ILE A C 1
ATOM 739 O O . ILE A 1 96 ? 0.259 2.436 9.433 1.00 94.44 96 ILE A O 1
ATOM 743 N N . CYS A 1 97 ? 1.972 1.961 8.064 1.00 95.75 97 CYS A N 1
ATOM 744 C CA . CYS A 1 97 ? 2.561 0.973 8.964 1.00 95.75 97 CYS A CA 1
ATOM 745 C C . CYS A 1 97 ? 2.990 1.596 10.305 1.00 95.75 97 CYS A C 1
ATOM 747 O O . CYS A 1 97 ? 2.791 0.971 11.346 1.00 95.75 97 CYS A O 1
ATOM 749 N N . SER A 1 98 ? 3.544 2.813 10.304 1.00 95.62 98 SER A N 1
ATOM 750 C CA . SER A 1 98 ? 3.905 3.537 11.529 1.00 95.62 98 SER A CA 1
ATOM 751 C C . SER A 1 98 ? 2.691 3.874 12.377 1.00 95.62 98 SER A C 1
ATOM 753 O O . SER A 1 98 ? 2.729 3.661 13.584 1.00 95.62 98 SER A O 1
ATOM 755 N N . GLY A 1 99 ? 1.607 4.351 11.756 1.00 95.81 99 GLY A N 1
ATOM 756 C CA . GLY A 1 99 ? 0.363 4.638 12.468 1.00 95.81 99 GLY A CA 1
ATOM 757 C C . GLY A 1 99 ? -0.180 3.400 13.174 1.00 95.81 99 GLY A C 1
ATOM 758 O O . GLY A 1 99 ? -0.491 3.457 14.358 1.00 95.81 99 GLY A O 1
ATOM 759 N N . ILE A 1 100 ? -0.194 2.255 12.486 1.00 95.50 100 ILE A N 1
ATOM 760 C CA . ILE A 1 100 ? -0.617 0.982 13.081 1.00 95.50 100 ILE A CA 1
ATOM 761 C C . ILE A 1 100 ? 0.288 0.595 14.261 1.00 95.50 100 ILE A C 1
ATOM 763 O O . ILE A 1 100 ? -0.217 0.256 15.326 1.00 95.50 100 ILE A O 1
ATOM 767 N N . LYS A 1 101 ? 1.617 0.667 14.100 1.00 94.56 101 LYS A N 1
ATOM 768 C CA . LYS A 1 101 ? 2.573 0.323 15.168 1.00 94.56 101 LYS A CA 1
ATOM 769 C C . LYS A 1 101 ? 2.404 1.207 16.407 1.00 94.56 101 LYS A C 1
ATOM 771 O O . LYS A 1 101 ? 2.365 0.687 17.513 1.00 94.56 101 LYS A O 1
ATOM 776 N N . ILE A 1 102 ? 2.248 2.517 16.221 1.00 94.94 102 ILE A N 1
ATOM 777 C CA . ILE A 1 102 ? 2.058 3.469 17.325 1.00 94.94 102 ILE A CA 1
ATOM 778 C C . ILE A 1 102 ? 0.735 3.219 18.050 1.00 94.94 102 ILE A C 1
ATOM 780 O O . ILE A 1 102 ? 0.696 3.289 19.276 1.00 94.94 102 ILE A O 1
ATOM 784 N N . LEU A 1 103 ? -0.338 2.900 17.319 1.00 94.75 103 LEU A N 1
ATOM 785 C CA . LEU A 1 103 ? -1.623 2.565 17.933 1.00 94.75 103 LEU A CA 1
ATOM 786 C C . LEU A 1 103 ? -1.530 1.298 18.790 1.00 94.75 103 LEU A C 1
ATOM 788 O O . LEU A 1 103 ? -2.021 1.310 19.912 1.00 94.75 103 LEU A O 1
ATOM 792 N N . LEU A 1 104 ? -0.852 0.251 18.310 1.00 94.50 104 LEU A N 1
ATOM 793 C CA . LEU A 1 104 ? -0.603 -0.961 19.100 1.00 94.50 104 LEU A CA 1
ATOM 794 C C . LEU A 1 104 ? 0.184 -0.649 20.378 1.00 94.50 104 LEU A C 1
ATOM 796 O O . LEU A 1 104 ? -0.232 -1.044 21.461 1.00 94.50 104 LEU A O 1
ATOM 800 N N . THR A 1 105 ? 1.263 0.135 20.271 1.00 92.88 105 THR A N 1
ATOM 801 C CA . THR A 1 105 ? 2.050 0.566 21.437 1.00 92.88 105 THR A CA 1
ATOM 802 C C . THR A 1 105 ? 1.211 1.362 22.432 1.00 92.88 105 THR A C 1
ATOM 804 O O . THR A 1 105 ? 1.296 1.121 23.629 1.00 92.88 105 THR A O 1
ATOM 807 N N . ARG A 1 106 ? 0.390 2.308 21.961 1.00 91.56 106 ARG A N 1
ATOM 808 C CA . ARG A 1 106 ? -0.426 3.160 22.836 1.00 91.56 106 ARG A CA 1
ATOM 809 C C . ARG A 1 106 ? -1.559 2.399 23.524 1.00 91.56 106 ARG A C 1
ATOM 811 O O . ARG A 1 106 ? -1.941 2.781 24.624 1.00 91.56 106 ARG A O 1
ATOM 818 N N . LEU A 1 107 ? -2.104 1.380 22.864 1.00 93.00 107 LEU A N 1
ATOM 819 C CA . LEU A 1 107 ? -3.139 0.511 23.420 1.00 93.00 107 LEU A CA 1
ATOM 820 C C . LEU A 1 107 ? -2.563 -0.625 24.274 1.00 93.00 107 LEU A C 1
ATOM 822 O O . LEU A 1 107 ? -3.344 -1.340 24.889 1.00 93.00 107 LEU A O 1
ATOM 826 N N . GLU A 1 108 ? -1.235 -0.785 24.303 1.00 95.62 108 GLU A N 1
ATOM 827 C CA . GLU A 1 108 ? -0.550 -1.910 24.952 1.00 95.62 108 GLU A CA 1
ATOM 828 C C . GLU A 1 108 ? -1.061 -3.270 24.436 1.00 95.62 108 GLU A C 1
ATOM 830 O O . GLU A 1 108 ? -1.226 -4.217 25.198 1.00 95.62 108 GLU A O 1
ATOM 835 N N . VAL A 1 109 ? -1.326 -3.344 23.124 1.00 95.75 109 VAL A N 1
ATOM 836 C CA . VAL A 1 109 ? -1.844 -4.535 22.434 1.00 95.75 109 VAL A CA 1
ATOM 837 C C . VAL A 1 109 ? -0.755 -5.140 21.560 1.00 95.75 109 VAL A C 1
ATOM 839 O O . VAL A 1 109 ? -0.180 -4.474 20.693 1.00 95.75 109 VAL A O 1
ATOM 842 N N . GLU A 1 110 ? -0.516 -6.432 21.732 1.00 95.25 110 GLU A N 1
ATOM 843 C CA . GLU A 1 110 ? 0.402 -7.205 20.910 1.00 95.25 110 GLU A CA 1
ATOM 844 C C . GLU A 1 110 ? -0.223 -7.596 19.562 1.00 95.25 110 GLU A C 1
ATOM 846 O O . GLU A 1 110 ? -1.434 -7.745 19.387 1.00 95.25 110 GLU A O 1
ATOM 851 N N . ARG A 1 111 ? 0.621 -7.805 18.545 1.00 93.75 111 ARG A N 1
ATOM 852 C CA . ARG A 1 111 ? 0.154 -8.122 17.177 1.00 93.75 111 ARG A CA 1
ATOM 853 C C . ARG A 1 111 ? -0.623 -9.434 17.084 1.00 93.75 111 ARG A C 1
ATOM 855 O O . ARG A 1 111 ? -1.361 -9.643 16.124 1.00 93.75 111 ARG A O 1
ATOM 862 N N . ASP A 1 112 ? -0.402 -10.361 18.005 1.00 94.94 112 ASP A N 1
ATOM 863 C CA . ASP A 1 112 ? -1.102 -11.639 18.030 1.00 94.94 112 ASP A CA 1
ATOM 864 C C . ASP A 1 112 ? -2.404 -11.598 18.841 1.00 94.94 112 ASP A C 1
ATOM 866 O O . ASP A 1 112 ? -3.141 -12.580 18.817 1.00 94.94 112 ASP A O 1
ATOM 870 N N . GLU A 1 113 ? -2.709 -10.477 19.493 1.00 95.62 113 GLU A N 1
ATOM 871 C CA . GLU A 1 113 ? -4.002 -10.205 20.131 1.00 95.62 113 GLU A CA 1
ATOM 872 C C . GLU A 1 113 ? -5.016 -9.594 19.151 1.00 95.62 113 GLU A C 1
ATOM 874 O O . GLU A 1 113 ? -6.200 -9.488 19.454 1.00 95.62 113 GLU A O 1
ATOM 879 N N . VAL A 1 114 ? -4.578 -9.215 17.946 1.00 96.12 114 VAL A N 1
ATOM 880 C CA . VAL A 1 114 ? -5.469 -8.695 16.904 1.00 96.12 114 VAL A CA 1
ATOM 881 C C . VAL A 1 114 ? -6.209 -9.844 16.216 1.00 96.12 114 VAL A C 1
ATOM 883 O O . VAL A 1 114 ? -5.601 -10.672 15.536 1.00 96.12 114 VAL A O 1
ATOM 886 N N . ASP A 1 115 ? -7.538 -9.850 16.331 1.00 96.31 115 ASP A N 1
ATOM 887 C CA . ASP A 1 115 ? -8.405 -10.866 15.719 1.00 96.31 115 ASP A CA 1
ATOM 888 C C . ASP A 1 115 ? -8.664 -10.628 14.222 1.00 96.31 115 ASP A C 1
ATOM 890 O O . ASP A 1 115 ? -8.758 -11.567 13.421 1.00 96.31 115 ASP A O 1
ATOM 894 N N . GLU A 1 116 ? -8.805 -9.364 13.817 1.00 95.31 116 GLU A N 1
ATOM 895 C CA . GLU A 1 116 ? -9.231 -9.006 12.466 1.00 95.31 116 GLU A CA 1
ATOM 896 C C . GLU A 1 116 ? -8.641 -7.670 11.996 1.00 95.31 116 GLU A C 1
ATOM 898 O O . GLU A 1 116 ? -8.586 -6.690 12.735 1.00 95.31 116 GLU A O 1
ATOM 903 N N . VAL A 1 117 ? -8.233 -7.623 10.724 1.00 93.44 117 VAL A N 1
ATOM 904 C CA . VAL A 1 117 ? -7.785 -6.410 10.029 1.00 93.44 117 VAL A CA 1
ATOM 905 C C . VAL A 1 117 ? -8.700 -6.160 8.835 1.00 93.44 117 VAL A C 1
ATOM 907 O O . VAL A 1 117 ? -8.694 -6.906 7.850 1.00 93.44 117 VAL A O 1
ATOM 910 N N . LEU A 1 118 ? -9.472 -5.077 8.915 1.00 92.69 118 LEU A N 1
ATOM 911 C CA . LEU A 1 118 ? -10.418 -4.668 7.880 1.00 92.69 118 LEU A CA 1
ATOM 912 C C . LEU A 1 118 ? -9.794 -3.599 6.975 1.00 92.69 118 LEU A C 1
ATOM 914 O O . LEU A 1 118 ? -9.558 -2.466 7.390 1.00 92.69 118 LEU A O 1
ATOM 918 N N . LEU A 1 119 ? -9.545 -3.948 5.713 1.00 89.88 119 LEU A N 1
ATOM 919 C CA . LEU A 1 119 ? -9.014 -3.028 4.707 1.00 89.88 119 LEU A CA 1
ATOM 920 C C . LEU A 1 119 ? -10.165 -2.304 3.999 1.00 89.88 119 LEU A C 1
ATOM 922 O O . LEU A 1 119 ? -10.850 -2.875 3.147 1.00 89.88 119 LEU A O 1
ATOM 926 N N . ALA A 1 120 ? -10.371 -1.039 4.354 1.00 89.50 120 ALA A N 1
ATOM 927 C CA . ALA A 1 120 ? -11.444 -0.203 3.823 1.00 89.50 120 ALA A CA 1
ATOM 928 C C . ALA A 1 120 ? -10.971 0.818 2.769 1.00 89.50 120 ALA A C 1
ATOM 930 O O . ALA A 1 120 ? -9.780 1.057 2.559 1.00 89.50 120 ALA A O 1
ATOM 931 N N . GLY A 1 121 ? -11.944 1.443 2.106 1.00 82.69 121 GLY A N 1
ATOM 932 C CA . GLY A 1 121 ? -11.764 2.516 1.131 1.00 82.69 121 GLY A CA 1
ATOM 933 C C . GLY A 1 121 ? -11.718 2.023 -0.315 1.00 82.69 121 GLY A C 1
ATOM 934 O O . GLY A 1 121 ? -11.541 0.836 -0.597 1.00 82.69 121 GLY A O 1
ATOM 935 N N . ALA A 1 122 ? -11.854 2.953 -1.266 1.00 71.25 122 ALA A N 1
ATOM 936 C CA . ALA A 1 122 ? -11.765 2.648 -2.701 1.00 71.25 122 ALA A CA 1
ATOM 937 C C . ALA A 1 122 ? -10.426 1.981 -3.071 1.00 71.25 122 ALA A C 1
ATOM 939 O O . ALA A 1 122 ? -10.367 1.135 -3.960 1.00 71.25 122 ALA A O 1
ATOM 940 N N . PHE A 1 123 ? -9.369 2.331 -2.334 1.00 68.50 123 PHE A N 1
ATOM 941 C CA . PHE A 1 123 ? -8.066 1.681 -2.380 1.00 68.50 123 PHE A CA 1
ATOM 942 C C . PHE A 1 123 ? -8.114 0.269 -1.774 1.00 68.50 123 PHE A C 1
ATOM 944 O O . PHE A 1 123 ? -7.786 -0.690 -2.465 1.00 68.50 123 PHE A O 1
ATOM 951 N N . GLY A 1 124 ? -8.595 0.120 -0.530 1.00 63.72 124 GLY A N 1
ATOM 952 C CA . GLY A 1 124 ? -8.666 -1.162 0.187 1.00 63.72 124 GLY A CA 1
ATOM 953 C C . GLY A 1 124 ? -9.532 -2.227 -0.484 1.00 63.72 124 GLY A C 1
ATOM 954 O O . GLY A 1 124 ? -9.236 -3.412 -0.358 1.00 63.72 124 GLY A O 1
ATOM 955 N N . SER A 1 125 ? -10.543 -1.814 -1.256 1.00 71.19 125 SER A N 1
ATOM 956 C CA . SER A 1 125 ? -11.534 -2.677 -1.930 1.00 71.19 125 SER A CA 1
ATOM 957 C C . SER A 1 125 ? -10.928 -3.769 -2.826 1.00 71.19 125 SER A C 1
ATOM 959 O O . SER A 1 125 ? -11.533 -4.820 -3.007 1.00 71.19 125 SER A O 1
ATOM 961 N N . TYR A 1 126 ? -9.743 -3.525 -3.394 1.00 80.44 126 TYR A N 1
ATOM 962 C CA . TYR A 1 126 ? -9.118 -4.411 -4.386 1.00 80.44 126 TYR A CA 1
ATOM 963 C C . TYR A 1 126 ? -7.655 -4.737 -4.077 1.00 80.44 126 TYR A C 1
ATOM 965 O O . TYR A 1 126 ? -6.948 -5.257 -4.937 1.00 80.44 126 TYR A O 1
ATOM 973 N N . ILE A 1 127 ? -7.164 -4.394 -2.885 1.00 85.00 127 ILE A N 1
ATOM 974 C CA . ILE A 1 127 ? -5.796 -4.734 -2.491 1.00 85.00 127 ILE A CA 1
ATOM 975 C C . ILE A 1 127 ? -5.708 -6.230 -2.234 1.00 85.00 127 ILE A C 1
ATOM 977 O O . ILE A 1 127 ? -6.470 -6.770 -1.433 1.00 85.00 127 ILE A O 1
ATOM 981 N N . ASN A 1 128 ? -4.721 -6.877 -2.850 1.00 87.81 128 ASN A N 1
ATOM 982 C CA . ASN A 1 128 ? -4.315 -8.214 -2.458 1.00 87.81 128 ASN A CA 1
ATOM 983 C C . ASN A 1 128 ? -3.622 -8.155 -1.075 1.00 87.81 128 ASN A C 1
ATOM 985 O O . ASN A 1 128 ? -2.573 -7.504 -0.955 1.00 87.81 128 ASN A O 1
ATOM 989 N N . PRO A 1 129 ? -4.159 -8.828 -0.037 1.00 87.62 129 PRO A N 1
ATOM 990 C CA . PRO A 1 129 ? -3.558 -8.832 1.297 1.00 87.62 129 PRO A CA 1
ATOM 991 C C . PRO A 1 129 ? -2.112 -9.345 1.317 1.00 87.62 129 PRO A C 1
ATOM 993 O O . PRO A 1 129 ? -1.282 -8.809 2.051 1.00 87.62 129 PRO A O 1
ATOM 996 N N . GLU A 1 130 ? -1.777 -10.330 0.477 1.00 89.38 130 GLU A N 1
ATOM 997 C CA . GLU A 1 130 ? -0.415 -10.860 0.361 1.00 89.38 130 GLU A CA 1
ATOM 998 C C . GLU A 1 130 ? 0.544 -9.793 -0.178 1.00 89.38 130 GLU A C 1
ATOM 1000 O O . GLU A 1 130 ? 1.626 -9.598 0.377 1.00 89.38 130 GLU A O 1
ATOM 1005 N N . SER A 1 131 ? 0.139 -9.050 -1.213 1.00 92.81 131 SER A N 1
ATOM 1006 C CA . SER A 1 131 ? 0.946 -7.954 -1.762 1.00 92.81 131 SER A CA 1
ATOM 1007 C C . SER A 1 131 ? 1.163 -6.847 -0.734 1.00 92.81 131 SER A C 1
ATOM 1009 O O . SER A 1 131 ? 2.298 -6.403 -0.562 1.00 92.81 131 SER A O 1
ATOM 1011 N N . ALA A 1 132 ? 0.107 -6.433 -0.024 1.00 91.75 132 ALA A N 1
ATOM 1012 C CA . ALA A 1 132 ? 0.189 -5.433 1.042 1.00 91.75 132 ALA A CA 1
ATOM 1013 C C . ALA A 1 132 ? 1.160 -5.856 2.150 1.00 91.75 132 ALA A C 1
ATOM 1015 O O . ALA A 1 132 ? 2.007 -5.068 2.577 1.00 91.75 132 ALA A O 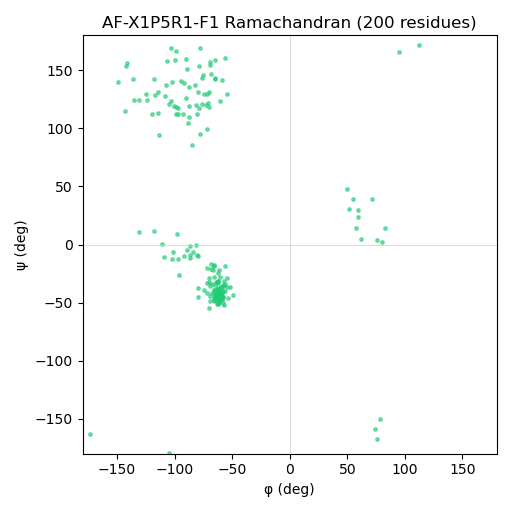1
ATOM 1016 N N . HIS A 1 133 ? 1.080 -7.115 2.573 1.00 90.69 133 HIS A N 1
ATOM 1017 C CA . HIS A 1 133 ? 1.985 -7.681 3.561 1.00 90.69 133 HIS A CA 1
ATOM 1018 C C . HIS A 1 133 ? 3.435 -7.741 3.049 1.00 90.69 133 HIS A C 1
ATOM 1020 O O . HIS A 1 133 ? 4.365 -7.338 3.746 1.00 90.69 133 HIS A O 1
ATOM 1026 N N . LEU A 1 134 ? 3.646 -8.185 1.806 1.00 92.81 134 LEU A N 1
ATOM 1027 C CA . LEU A 1 134 ? 4.975 -8.359 1.215 1.00 92.81 134 LEU A CA 1
ATOM 1028 C C . LEU A 1 134 ? 5.738 -7.036 1.079 1.00 92.81 134 LEU A C 1
ATOM 1030 O O . LEU A 1 134 ? 6.948 -6.995 1.312 1.00 92.81 134 LEU A O 1
ATOM 1034 N N . ILE A 1 135 ? 5.047 -5.946 0.736 1.00 94.88 135 ILE A N 1
ATOM 1035 C CA . ILE A 1 135 ? 5.668 -4.615 0.669 1.00 94.88 135 ILE A CA 1
ATOM 1036 C C . ILE A 1 135 ? 5.793 -3.942 2.048 1.00 94.88 135 ILE A C 1
ATOM 1038 O O . ILE A 1 135 ? 6.445 -2.900 2.166 1.00 94.88 135 ILE A O 1
ATOM 1042 N N . GLY A 1 136 ? 5.191 -4.523 3.090 1.00 93.94 136 GLY A N 1
ATOM 1043 C CA . GLY A 1 136 ? 5.167 -3.962 4.436 1.00 93.94 136 GLY A CA 1
ATOM 1044 C C . GLY A 1 136 ? 4.265 -2.736 4.559 1.00 93.94 136 GLY A C 1
ATOM 1045 O O . GLY A 1 136 ? 4.667 -1.762 5.186 1.00 93.94 136 GLY A O 1
ATOM 1046 N N . LEU A 1 137 ? 3.107 -2.746 3.888 1.00 94.00 137 LEU A N 1
ATOM 1047 C CA . LEU A 1 137 ? 2.052 -1.737 4.050 1.00 94.00 137 LEU A CA 1
ATOM 1048 C C . LEU A 1 137 ? 1.351 -1.896 5.400 1.00 94.00 137 LEU A C 1
ATOM 1050 O O . LEU A 1 137 ? 1.062 -0.912 6.072 1.00 94.00 137 LEU A O 1
ATOM 1054 N N . ILE A 1 138 ? 1.091 -3.148 5.772 1.00 92.06 138 ILE A N 1
ATOM 1055 C CA . ILE A 1 138 ? 0.528 -3.539 7.060 1.00 92.06 138 ILE A CA 1
ATOM 1056 C C . ILE A 1 138 ? 1.543 -4.424 7.797 1.00 92.06 138 ILE A C 1
ATOM 1058 O O . ILE A 1 138 ? 2.218 -5.231 7.141 1.00 92.06 138 ILE A O 1
ATOM 1062 N N . PRO A 1 139 ? 1.670 -4.297 9.130 1.00 91.56 139 PRO A N 1
ATOM 1063 C CA . PRO A 1 139 ? 2.443 -5.233 9.938 1.00 91.56 139 PRO A CA 1
ATOM 1064 C C . PRO A 1 139 ? 1.973 -6.678 9.764 1.00 91.56 139 PRO A C 1
ATOM 1066 O O . PRO A 1 139 ? 0.849 -6.947 9.331 1.00 91.56 139 PRO A O 1
ATOM 1069 N N . ASN A 1 140 ? 2.835 -7.630 10.116 1.00 89.69 140 ASN A N 1
ATOM 1070 C CA . ASN A 1 140 ? 2.405 -9.017 10.229 1.00 89.69 140 ASN A CA 1
ATOM 1071 C C . ASN A 1 140 ? 1.508 -9.195 11.460 1.00 89.69 140 ASN A C 1
ATOM 1073 O O . ASN A 1 140 ? 1.981 -8.969 12.573 1.00 89.69 140 ASN A O 1
ATOM 1077 N N . PHE A 1 141 ? 0.278 -9.663 11.260 1.00 92.56 141 PHE A N 1
ATOM 1078 C CA . PHE A 1 141 ? -0.648 -10.051 12.324 1.00 92.56 141 PHE A CA 1
ATOM 1079 C C . PHE A 1 141 ? -0.879 -11.567 12.249 1.00 92.56 141 PHE A C 1
ATOM 1081 O O . PHE A 1 141 ? -1.707 -12.013 11.455 1.00 92.56 141 PHE A O 1
ATOM 1088 N N . PRO A 1 142 ? -0.124 -12.387 13.005 1.00 89.81 142 PRO A N 1
ATOM 1089 C CA . PRO A 1 142 ? -0.049 -13.831 12.765 1.00 89.81 142 PRO A CA 1
ATOM 1090 C C . PRO A 1 142 ? -1.374 -14.582 12.928 1.00 89.81 142 PRO A C 1
ATOM 1092 O O . PRO A 1 142 ? -1.579 -15.600 12.269 1.00 89.81 142 PRO A O 1
ATOM 1095 N N . LYS A 1 143 ? -2.247 -14.103 13.822 1.00 91.69 143 LYS A N 1
ATOM 1096 C CA . LYS A 1 143 ? -3.543 -14.725 14.131 1.00 91.69 143 LYS A CA 1
ATOM 1097 C C . LYS A 1 143 ? -4.728 -14.003 13.479 1.00 91.69 143 LYS A C 1
ATOM 1099 O O . LYS A 1 143 ? -5.816 -14.574 13.424 1.00 91.69 143 LYS A O 1
ATOM 1104 N N . ALA A 1 144 ? -4.519 -12.795 12.951 1.00 93.94 144 ALA A N 1
ATOM 1105 C CA . ALA A 1 144 ? -5.607 -11.971 12.449 1.00 93.94 144 ALA A CA 1
ATOM 1106 C C . ALA A 1 144 ? -6.124 -12.446 11.089 1.00 93.94 144 ALA A C 1
ATOM 1108 O O . ALA A 1 144 ? -5.361 -12.796 10.183 1.00 93.94 144 ALA A O 1
ATOM 1109 N N . LYS A 1 145 ? -7.439 -12.341 10.892 1.00 92.19 145 LYS A N 1
ATOM 1110 C CA . LYS A 1 145 ? -8.044 -12.432 9.558 1.00 92.19 145 LYS A CA 1
ATOM 1111 C C . LYS A 1 145 ? -7.915 -11.086 8.855 1.00 92.19 145 LYS A C 1
ATOM 1113 O O . LYS A 1 145 ? -8.448 -10.088 9.324 1.00 92.19 145 LYS A O 1
ATOM 1118 N N . VAL A 1 146 ? -7.243 -11.052 7.706 1.00 90.19 146 VAL A N 1
ATOM 1119 C CA . VAL A 1 146 ? -7.132 -9.834 6.889 1.00 90.19 146 VAL A CA 1
ATOM 1120 C C . VAL A 1 146 ? -8.121 -9.916 5.733 1.00 90.19 146 VAL A C 1
ATOM 1122 O O . VAL A 1 146 ? -8.017 -10.819 4.900 1.00 90.19 146 VAL A O 1
ATOM 1125 N N . ARG A 1 147 ? -9.068 -8.975 5.646 1.00 88.56 147 ARG A N 1
ATOM 1126 C CA . ARG A 1 147 ? -10.009 -8.914 4.515 1.00 88.56 147 ARG A CA 1
ATOM 1127 C C . ARG A 1 147 ? -10.330 -7.497 4.080 1.00 88.56 147 ARG A C 1
ATOM 1129 O O . ARG A 1 147 ? -10.297 -6.554 4.864 1.00 88.56 147 ARG A O 1
ATOM 1136 N N . SER A 1 148 ? -10.689 -7.373 2.809 1.00 87.00 148 SER A N 1
ATOM 1137 C CA . SER A 1 148 ? -11.225 -6.136 2.261 1.00 87.00 148 SER A CA 1
ATOM 1138 C C . SER A 1 148 ? -12.715 -6.004 2.563 1.00 87.00 148 SER A C 1
ATOM 1140 O O . SER A 1 148 ? -13.462 -6.975 2.438 1.00 87.00 148 SER A O 1
ATOM 1142 N N . VAL A 1 149 ? -13.141 -4.800 2.945 1.00 90.31 149 VAL A N 1
ATOM 1143 C CA . VAL A 1 149 ? -14.544 -4.470 3.266 1.00 90.31 149 VAL A CA 1
ATOM 1144 C C . VAL A 1 149 ? -15.136 -3.408 2.340 1.00 90.31 149 VAL A C 1
ATOM 1146 O O . VAL A 1 149 ? -16.220 -2.885 2.586 1.00 90.31 149 VAL A O 1
ATOM 1149 N N . GLY A 1 150 ? -14.447 -3.095 1.244 1.00 87.56 150 GLY A N 1
ATOM 1150 C CA . GLY A 1 150 ? -14.954 -2.149 0.259 1.00 87.56 150 GLY A CA 1
ATOM 1151 C C . GLY A 1 150 ? -14.886 -0.686 0.719 1.00 87.56 150 GLY A C 1
ATOM 1152 O O . GLY A 1 150 ? -14.120 -0.308 1.609 1.00 87.56 150 GLY A O 1
ATOM 1153 N N . ASN A 1 151 ? -15.706 0.166 0.101 1.00 90.44 151 AS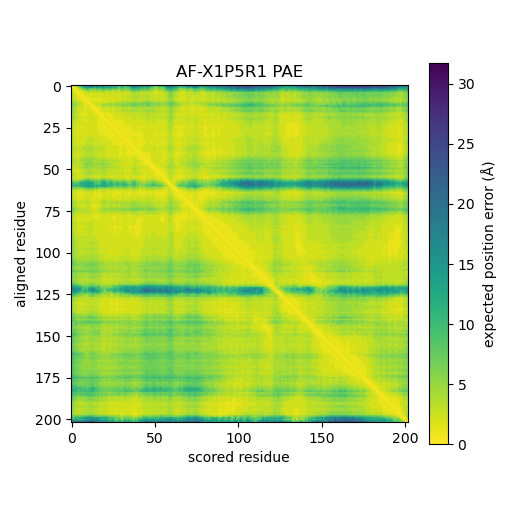N A N 1
ATOM 1154 C CA . ASN A 1 151 ? -15.838 1.569 0.488 1.00 90.44 151 ASN A CA 1
ATOM 1155 C C . ASN A 1 151 ? -16.850 1.730 1.637 1.00 90.44 151 ASN A C 1
ATOM 1157 O O . ASN A 1 151 ? -18.032 2.001 1.414 1.00 90.44 151 ASN A O 1
ATOM 1161 N N . THR A 1 152 ? -16.364 1.569 2.868 1.00 92.38 152 THR A N 1
ATOM 1162 C CA . THR A 1 152 ? -17.179 1.651 4.090 1.00 92.38 152 THR A CA 1
ATOM 1163 C C . THR A 1 152 ? -17.737 3.046 4.349 1.00 92.38 152 THR A C 1
ATOM 1165 O O . THR A 1 152 ? -18.823 3.152 4.903 1.00 92.38 152 THR A O 1
ATOM 1168 N N . ALA A 1 153 ? -17.062 4.110 3.898 1.00 92.81 153 ALA A N 1
ATOM 1169 C CA . ALA A 1 153 ? -17.570 5.475 4.026 1.00 92.81 153 ALA A CA 1
ATOM 1170 C C . ALA A 1 153 ? -18.851 5.675 3.202 1.00 92.81 153 ALA A C 1
ATOM 1172 O O . ALA A 1 153 ? -19.841 6.196 3.708 1.00 92.81 153 ALA A O 1
ATOM 1173 N N . SER A 1 154 ? -18.866 5.206 1.948 1.00 92.94 154 SER A N 1
ATOM 1174 C CA . SER A 1 154 ? -20.072 5.260 1.111 1.00 92.94 154 SER A CA 1
ATOM 1175 C C . SER A 1 154 ? -21.189 4.370 1.651 1.00 92.94 154 SER A C 1
ATOM 1177 O O . SER A 1 154 ? -22.340 4.795 1.660 1.00 92.94 154 SER A O 1
ATOM 1179 N N . LEU A 1 155 ? -20.862 3.162 2.120 1.00 93.81 155 LEU A N 1
ATOM 1180 C CA . LEU A 1 155 ? -21.856 2.267 2.713 1.00 93.81 155 LEU A CA 1
ATOM 1181 C C . LEU A 1 155 ? -22.466 2.872 3.986 1.00 93.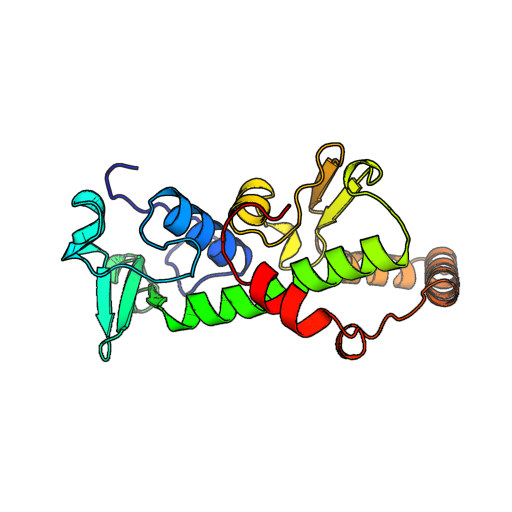81 155 LEU A C 1
ATOM 1183 O O . LEU A 1 155 ? -23.685 2.912 4.106 1.00 93.81 155 LEU A O 1
ATOM 1187 N N . GLY A 1 156 ? -21.636 3.410 4.882 1.00 95.56 156 GLY A N 1
ATOM 1188 C CA . GLY A 1 156 ? -22.089 4.077 6.103 1.00 95.56 156 GLY A CA 1
ATOM 1189 C C . GLY A 1 156 ? -22.949 5.309 5.820 1.00 95.56 156 GLY A C 1
ATOM 1190 O O . GLY A 1 156 ? -23.971 5.499 6.469 1.00 95.56 156 GLY A O 1
ATOM 1191 N N . ALA A 1 157 ? -22.604 6.100 4.797 1.00 96.31 157 ALA A N 1
ATOM 1192 C CA . ALA A 1 157 ? -23.428 7.231 4.370 1.00 96.31 157 ALA A CA 1
ATOM 1193 C C . ALA A 1 157 ? -24.809 6.788 3.861 1.00 96.31 157 ALA A C 1
ATOM 1195 O O . ALA A 1 157 ? -25.808 7.432 4.168 1.00 96.31 157 ALA A O 1
ATOM 1196 N N . ILE A 1 158 ? -24.882 5.681 3.111 1.00 97.19 158 ILE A N 1
ATOM 1197 C CA . ILE A 1 158 ? -26.163 5.109 2.673 1.00 97.19 158 ILE A CA 1
ATOM 1198 C C . ILE A 1 158 ? -26.970 4.629 3.882 1.00 97.19 158 ILE A C 1
ATOM 1200 O O . ILE A 1 158 ? -28.150 4.952 3.959 1.00 97.19 158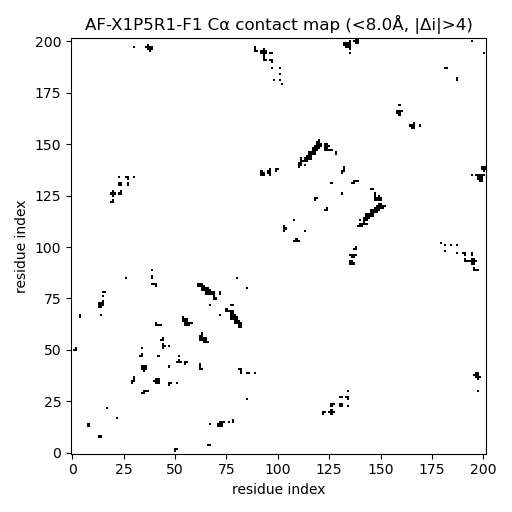 ILE A O 1
ATOM 1204 N N . MET A 1 159 ? -26.347 3.910 4.824 1.00 97.75 159 MET A N 1
ATOM 1205 C CA . MET A 1 159 ? -27.007 3.428 6.046 1.00 97.75 159 MET A CA 1
ATOM 1206 C C . MET A 1 159 ? -27.613 4.587 6.845 1.00 97.75 159 MET A C 1
ATOM 1208 O O . MET A 1 159 ? -28.813 4.592 7.099 1.00 97.75 159 MET A O 1
ATOM 1212 N N . ALA A 1 160 ? -26.821 5.622 7.139 1.00 97.81 160 ALA A N 1
ATOM 1213 C CA . ALA A 1 160 ? -27.293 6.797 7.869 1.00 97.81 160 ALA A CA 1
ATOM 1214 C C . ALA A 1 160 ? -28.384 7.583 7.114 1.00 97.81 160 ALA A C 1
ATOM 1216 O O . ALA A 1 160 ? -29.273 8.155 7.739 1.00 97.81 160 ALA A O 1
ATOM 1217 N N . LEU A 1 161 ? -28.347 7.607 5.774 1.00 98.19 161 LEU A N 1
ATOM 1218 C CA . LEU A 1 161 ? -29.354 8.294 4.958 1.00 98.19 161 LEU A CA 1
ATOM 1219 C C . LEU A 1 161 ? -30.727 7.607 5.007 1.00 98.19 161 LEU A C 1
ATOM 1221 O O . LEU A 1 161 ? -31.748 8.287 4.926 1.00 98.19 161 LEU A O 1
ATOM 1225 N N . VAL A 1 162 ? -30.761 6.273 5.085 1.00 98.25 162 VAL A N 1
ATOM 1226 C CA . VAL A 1 162 ? -32.010 5.491 4.995 1.00 98.25 162 VAL A CA 1
ATOM 1227 C C . VAL A 1 162 ? -32.540 5.013 6.348 1.00 98.25 162 VAL A C 1
ATOM 1229 O O . VAL A 1 162 ? -33.637 4.458 6.397 1.00 98.25 162 VAL A O 1
ATOM 1232 N N . SER A 1 163 ? -31.790 5.218 7.434 1.00 98.56 163 SER A N 1
ATOM 1233 C CA . SER A 1 163 ? -32.106 4.718 8.773 1.00 98.56 163 SER A CA 1
ATOM 1234 C C . SER A 1 163 ? -31.708 5.732 9.846 1.00 98.56 163 SER A C 1
ATOM 1236 O O . SER A 1 163 ? -30.531 6.024 10.058 1.00 98.56 163 SER A O 1
ATOM 1238 N N . GLU A 1 164 ? -32.707 6.262 10.558 1.00 98.00 164 GLU A N 1
ATOM 1239 C CA . GLU A 1 164 ? -32.480 7.181 11.682 1.00 98.00 164 GLU A CA 1
ATOM 1240 C C . GLU A 1 164 ? -31.737 6.487 12.837 1.00 98.00 164 GLU A C 1
ATOM 1242 O O . GLU A 1 164 ? -30.945 7.118 13.536 1.00 9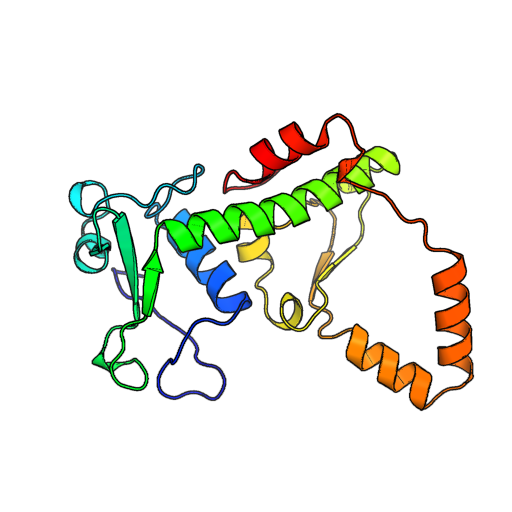8.00 164 GLU A O 1
ATOM 1247 N N . GLU A 1 165 ? -31.959 5.183 13.024 1.00 98.38 165 GLU A N 1
ATOM 1248 C CA . GLU A 1 165 ? -31.252 4.375 14.020 1.00 98.38 165 GLU A CA 1
ATOM 1249 C C . GLU A 1 165 ? -29.761 4.249 13.684 1.00 98.38 165 GLU A C 1
ATOM 1251 O O . GLU A 1 165 ? -28.924 4.512 14.547 1.00 98.38 165 GLU A O 1
ATOM 1256 N N . ASP A 1 166 ? -29.418 3.943 12.428 1.00 98.06 166 ASP A N 1
ATOM 1257 C CA . ASP A 1 166 ? -28.016 3.865 11.992 1.00 98.06 166 ASP A CA 1
ATOM 1258 C C . ASP A 1 166 ? -27.325 5.232 12.066 1.00 98.06 166 ASP A C 1
ATOM 1260 O O . ASP A 1 166 ? -26.148 5.315 12.420 1.00 98.06 166 ASP A O 1
ATOM 1264 N N . CYS A 1 167 ? -28.058 6.314 11.783 1.00 97.88 167 CYS A N 1
ATOM 1265 C CA . CYS A 1 167 ? -27.555 7.676 11.941 1.00 97.88 167 CYS A CA 1
ATOM 1266 C C . CYS A 1 167 ? -27.184 7.969 13.409 1.00 97.88 167 CYS A C 1
ATOM 1268 O O . CYS A 1 167 ? -26.048 8.348 13.695 1.00 97.88 167 CYS A O 1
ATOM 1270 N N . LYS A 1 168 ? -28.088 7.681 14.356 1.00 97.94 168 LYS A N 1
ATOM 1271 C CA . LYS A 1 168 ? -27.826 7.828 15.802 1.00 97.94 168 LYS A CA 1
ATOM 1272 C C . LYS A 1 168 ? -26.693 6.922 16.285 1.00 97.94 168 LYS A C 1
ATOM 1274 O O . LYS A 1 168 ? -25.898 7.313 17.138 1.00 97.94 168 LYS A O 1
ATOM 1279 N N . GLN A 1 169 ? -26.593 5.709 15.746 1.00 97.31 169 GLN A N 1
ATOM 1280 C CA . GLN A 1 169 ? -25.499 4.798 16.072 1.00 97.31 169 GLN A CA 1
ATOM 1281 C C . GLN A 1 169 ? -24.148 5.342 15.583 1.00 97.31 169 GLN A C 1
ATOM 1283 O O . GLN A 1 169 ? -23.157 5.223 16.302 1.00 97.31 169 GLN A O 1
ATOM 1288 N N . ALA A 1 170 ? -24.093 5.963 14.400 1.00 96.81 170 ALA A N 1
ATOM 1289 C CA . ALA A 1 170 ? -22.882 6.609 13.895 1.00 96.81 170 ALA A CA 1
ATOM 1290 C C . ALA A 1 170 ? -22.446 7.793 14.776 1.00 96.81 170 ALA A C 1
ATOM 1292 O O . ALA A 1 170 ? -21.258 7.907 15.087 1.00 96.81 170 ALA A O 1
ATOM 1293 N N . GLU A 1 171 ? -23.393 8.620 15.235 1.00 96.62 171 GLU A N 1
ATOM 1294 C CA . GLU A 1 171 ? -23.131 9.696 16.205 1.00 96.62 171 GLU A CA 1
ATOM 1295 C C . GLU A 1 171 ? -22.527 9.128 17.496 1.00 96.62 171 GLU A C 1
ATOM 1297 O O . GLU A 1 171 ? -21.441 9.538 17.904 1.00 96.62 171 GLU A O 1
ATOM 1302 N N . LYS A 1 172 ? -23.146 8.092 18.069 1.00 96.94 172 LYS A N 1
ATOM 1303 C CA . LYS A 1 172 ? -22.652 7.439 19.289 1.00 96.94 172 LYS A CA 1
ATOM 1304 C C . LYS A 1 172 ? -21.268 6.804 19.125 1.00 96.94 172 LYS A C 1
ATOM 1306 O O . LYS A 1 172 ? -20.461 6.848 20.048 1.00 96.94 172 LYS A O 1
ATOM 1311 N N . ILE A 1 173 ? -20.974 6.199 17.971 1.00 96.19 173 ILE A N 1
ATOM 1312 C CA . ILE A 1 173 ? -19.628 5.676 17.683 1.00 96.19 173 ILE A CA 1
ATOM 1313 C C . ILE A 1 173 ? -18.618 6.822 17.691 1.00 96.19 173 ILE A C 1
ATOM 1315 O O . ILE A 1 173 ? -17.546 6.667 18.267 1.00 96.19 173 ILE A O 1
ATOM 1319 N N . SER A 1 174 ? -18.959 7.966 17.089 1.00 95.88 174 SER A N 1
ATOM 1320 C CA . SER A 1 174 ? -18.048 9.112 17.011 1.00 95.88 174 SER A CA 1
ATOM 1321 C C . SER A 1 174 ? -17.671 9.677 18.386 1.00 95.88 174 SER A C 1
ATOM 1323 O O . SER A 1 174 ? -16.533 10.102 18.567 1.00 95.88 174 SER A O 1
ATOM 1325 N N . GLU A 1 175 ? -18.572 9.598 19.370 1.00 96.00 175 GLU A N 1
ATOM 1326 C CA . GLU A 1 175 ? -18.314 10.008 20.759 1.00 96.00 175 GLU A CA 1
ATOM 1327 C C . GLU A 1 175 ? -17.271 9.126 21.468 1.00 96.00 175 GLU A C 1
ATOM 1329 O O . GLU A 1 175 ? -16.662 9.561 22.441 1.00 96.00 175 GLU A O 1
ATOM 1334 N N . GLY A 1 176 ? -17.056 7.894 20.992 1.00 94.38 176 GLY A N 1
ATOM 1335 C CA . GLY A 1 176 ? -16.098 6.939 21.553 1.00 94.38 176 GLY A CA 1
ATOM 1336 C C . GLY A 1 176 ? -14.747 6.880 20.833 1.00 94.38 176 GLY A C 1
ATOM 1337 O O . GLY A 1 176 ? -13.978 5.956 21.091 1.00 94.38 176 GLY A O 1
ATOM 1338 N N . VAL A 1 177 ? -14.466 7.795 19.896 1.00 94.69 177 VAL A N 1
ATOM 1339 C CA . VAL A 1 177 ? -13.211 7.808 19.126 1.00 94.69 177 VAL A CA 1
ATOM 1340 C C . VAL A 1 177 ? -12.210 8.787 19.734 1.00 94.69 177 VAL A C 1
ATOM 1342 O O . VAL A 1 177 ? -12.407 9.999 19.689 1.00 94.69 177 VAL A O 1
ATOM 1345 N N . ASP A 1 178 ? -11.074 8.262 20.193 1.00 92.75 178 ASP A N 1
ATOM 1346 C CA . ASP A 1 178 ? -9.938 9.071 20.633 1.00 92.75 178 ASP A CA 1
ATOM 1347 C C . ASP A 1 178 ? -8.967 9.360 19.479 1.00 92.75 178 ASP A C 1
ATOM 1349 O O . ASP A 1 178 ? -8.455 8.452 18.816 1.00 92.75 178 ASP A O 1
ATOM 1353 N N . TYR A 1 179 ? -8.666 10.642 19.255 1.00 92.75 179 TYR A N 1
ATOM 1354 C CA . TYR A 1 179 ? -7.669 11.059 18.268 1.00 92.75 179 TYR A CA 1
ATOM 1355 C C . TYR A 1 179 ? -6.243 10.905 18.810 1.00 92.75 179 TYR A C 1
ATOM 1357 O O . TYR A 1 179 ? -5.911 11.393 19.892 1.00 92.75 179 TYR A O 1
ATOM 1365 N N . VAL A 1 180 ? -5.374 10.281 18.013 1.00 90.69 180 VAL A N 1
ATOM 1366 C CA . VAL A 1 180 ? -3.947 10.124 18.317 1.00 90.69 180 VAL A CA 1
ATOM 1367 C C . VAL A 1 180 ? -3.121 10.906 17.298 1.00 90.69 180 VAL A C 1
ATOM 1369 O O . VAL A 1 180 ? -3.060 10.544 16.124 1.00 90.69 180 VAL A O 1
ATOM 1372 N N . GLU A 1 181 ? -2.451 11.964 17.759 1.00 91.62 181 GLU A N 1
ATOM 1373 C CA . GLU A 1 181 ? -1.544 12.770 16.935 1.00 91.62 181 GLU A CA 1
ATOM 1374 C C . GLU A 1 181 ? -0.195 12.061 16.762 1.00 91.62 181 GLU A C 1
ATOM 1376 O O . GLU A 1 181 ? 0.701 12.177 17.604 1.00 91.62 181 GLU A O 1
ATOM 1381 N N . LEU A 1 182 ? -0.036 11.326 15.661 1.00 88.19 182 LEU A N 1
ATOM 1382 C CA . LEU A 1 182 ? 1.172 10.541 15.387 1.00 88.19 182 LEU A CA 1
ATOM 1383 C C . LEU A 1 182 ? 2.444 11.395 15.329 1.00 88.19 182 LEU A C 1
ATOM 1385 O O . LEU A 1 182 ? 3.486 10.944 15.794 1.00 88.19 182 LEU A O 1
ATOM 1389 N N . ALA A 1 183 ? 2.375 12.623 14.801 1.00 85.06 183 ALA A N 1
ATOM 1390 C CA . ALA A 1 183 ? 3.554 13.481 14.658 1.00 85.06 183 ALA A CA 1
ATOM 1391 C C . ALA A 1 183 ? 4.113 13.966 16.007 1.00 85.06 183 ALA A C 1
ATOM 1393 O O . ALA A 1 183 ? 5.253 14.422 16.072 1.00 85.06 183 ALA A O 1
ATOM 1394 N N . SER A 1 184 ? 3.317 13.868 17.076 1.00 89.44 184 SER A N 1
ATOM 1395 C CA . SER A 1 184 ? 3.732 14.214 18.438 1.00 89.44 184 SER A CA 1
ATOM 1396 C C . SER A 1 184 ? 4.417 13.059 19.174 1.00 89.44 184 SER A C 1
ATOM 1398 O O . SER A 1 184 ? 5.009 13.277 20.231 1.00 89.44 184 SER A O 1
ATOM 1400 N N . PHE A 1 185 ? 4.355 11.840 18.626 1.00 91.12 185 PHE A N 1
ATOM 1401 C CA . PHE A 1 185 ? 4.975 10.666 19.226 1.00 91.12 185 PHE A CA 1
ATOM 1402 C C . PHE A 1 185 ? 6.505 10.754 19.059 1.00 91.12 185 PHE A C 1
ATOM 1404 O O . PHE A 1 185 ? 6.968 10.820 17.916 1.00 91.12 185 PHE A O 1
ATOM 1411 N N . 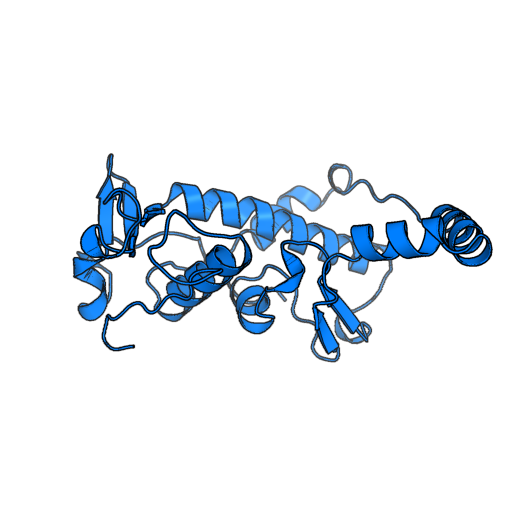PRO A 1 186 ? 7.302 10.774 20.148 1.00 91.38 186 PRO A N 1
ATOM 1412 C CA . PRO A 1 186 ? 8.741 11.050 20.074 1.00 91.38 186 PRO A CA 1
ATOM 1413 C C . PRO A 1 186 ? 9.506 10.136 19.107 1.00 91.38 186 PRO A C 1
ATOM 1415 O O . PRO A 1 186 ? 10.389 10.595 18.386 1.00 91.38 186 PRO A O 1
ATOM 1418 N N . GLU A 1 187 ? 9.124 8.862 19.033 1.00 92.75 187 GLU A N 1
ATOM 1419 C CA . GLU A 1 187 ? 9.757 7.846 18.194 1.00 92.75 187 GLU A CA 1
ATOM 1420 C C . GLU A 1 187 ? 9.188 7.797 16.762 1.00 92.75 187 GLU A C 1
ATOM 1422 O O . GLU A 1 187 ? 9.653 7.003 15.941 1.00 92.75 187 GLU A O 1
ATOM 1427 N N . PHE A 1 188 ? 8.195 8.629 16.414 1.00 93.50 188 PHE A N 1
ATOM 1428 C CA . PHE A 1 188 ? 7.545 8.591 15.096 1.00 93.50 188 PHE A CA 1
ATOM 1429 C C . PHE A 1 188 ? 8.525 8.692 13.917 1.00 93.50 188 PHE A C 1
ATOM 1431 O O . PHE A 1 188 ? 8.392 7.881 12.994 1.00 93.50 188 PHE A O 1
ATOM 1438 N N . PRO A 1 189 ? 9.518 9.609 13.903 1.00 94.31 189 PRO A N 1
ATOM 1439 C CA . PRO A 1 189 ? 10.473 9.690 12.799 1.00 94.31 189 PRO A CA 1
ATOM 1440 C C . PRO A 1 189 ? 11.259 8.390 12.597 1.00 94.31 189 PRO A C 1
ATOM 1442 O O . PRO A 1 189 ? 11.412 7.936 11.461 1.00 94.31 189 PRO A O 1
ATOM 1445 N N . ASP A 1 190 ? 11.700 7.754 13.684 1.00 94.69 190 ASP A N 1
ATOM 1446 C CA . ASP A 1 190 ? 12.460 6.505 13.628 1.00 94.69 190 ASP A CA 1
ATOM 1447 C C . ASP A 1 190 ? 11.583 5.341 13.163 1.00 94.69 190 ASP A C 1
ATOM 1449 O O . ASP A 1 190 ? 11.976 4.583 12.269 1.00 94.69 190 ASP A O 1
ATOM 1453 N N . ILE A 1 191 ? 10.360 5.240 13.696 1.00 94.94 191 ILE A N 1
ATOM 1454 C CA . ILE A 1 191 ? 9.377 4.235 13.273 1.00 94.94 191 ILE A CA 1
ATOM 1455 C C . ILE A 1 191 ? 9.060 4.415 11.783 1.00 94.94 191 ILE A C 1
ATOM 1457 O O . ILE A 1 191 ? 9.048 3.433 11.043 1.00 94.94 191 ILE A O 1
ATOM 1461 N N . LEU A 1 192 ? 8.868 5.652 11.308 1.00 95.56 192 LEU A N 1
ATOM 1462 C CA . LEU A 1 192 ? 8.630 5.962 9.895 1.00 95.56 192 LEU A CA 1
ATOM 1463 C C . LEU A 1 192 ? 9.801 5.551 9.003 1.00 95.56 192 LEU A C 1
ATOM 1465 O O . LEU A 1 192 ? 9.586 4.864 8.005 1.00 95.56 192 LEU A O 1
ATOM 1469 N N . ILE A 1 193 ? 11.034 5.913 9.359 1.00 94.56 193 ILE A N 1
ATOM 1470 C CA . ILE A 1 193 ? 12.227 5.548 8.582 1.00 94.56 193 ILE A CA 1
ATOM 1471 C C . ILE A 1 193 ? 12.359 4.024 8.474 1.00 94.56 193 ILE A C 1
ATOM 1473 O O . ILE A 1 193 ? 12.643 3.497 7.392 1.00 94.56 193 ILE A O 1
ATOM 1477 N N . GLN A 1 194 ? 12.119 3.300 9.568 1.00 94.44 194 GLN A N 1
ATOM 1478 C CA . GLN A 1 194 ? 12.123 1.837 9.564 1.00 94.44 194 GLN A CA 1
ATOM 1479 C C . GLN A 1 194 ? 10.994 1.284 8.686 1.00 94.44 194 GLN A C 1
ATOM 1481 O O . GLN A 1 194 ? 11.243 0.457 7.801 1.00 94.44 194 GLN A O 1
ATOM 1486 N N . ALA A 1 195 ? 9.781 1.813 8.853 1.00 95.88 195 ALA A N 1
ATOM 1487 C CA . ALA A 1 195 ? 8.591 1.415 8.116 1.00 95.88 195 ALA A CA 1
ATOM 1488 C C . ALA A 1 195 ? 8.658 1.748 6.618 1.00 95.88 195 ALA A C 1
ATOM 1490 O O . ALA A 1 195 ? 7.928 1.144 5.838 1.00 95.88 195 ALA A O 1
ATOM 1491 N N . MET A 1 196 ? 9.540 2.644 6.162 1.00 96.06 196 MET A N 1
ATOM 1492 C CA . MET A 1 196 ? 9.764 2.908 4.733 1.00 96.06 196 MET A CA 1
ATOM 1493 C C . MET A 1 196 ? 10.495 1.763 4.009 1.00 96.06 196 MET A C 1
ATOM 1495 O O . MET A 1 196 ? 10.410 1.655 2.779 1.00 96.06 196 MET A O 1
ATOM 1499 N N . ARG A 1 197 ? 11.212 0.880 4.719 1.00 95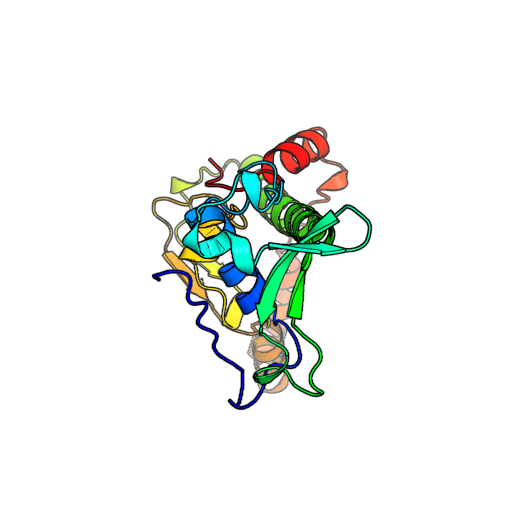.88 197 ARG A N 1
ATOM 1500 C CA . ARG A 1 197 ? 11.914 -0.259 4.096 1.00 95.88 197 ARG A CA 1
ATOM 1501 C C . ARG A 1 197 ? 10.920 -1.296 3.589 1.00 95.88 197 ARG A C 1
ATOM 1503 O O . ARG A 1 197 ? 10.032 -1.697 4.325 1.00 95.88 197 ARG A O 1
ATOM 1510 N N . PHE A 1 198 ? 11.051 -1.765 2.354 1.00 94.56 198 PHE A N 1
ATOM 1511 C CA . PHE A 1 198 ? 10.224 -2.861 1.845 1.00 94.56 198 PHE A CA 1
ATOM 1512 C C . PHE A 1 198 ? 10.557 -4.197 2.513 1.00 94.56 198 PHE A C 1
ATOM 1514 O O . PHE A 1 198 ? 11.698 -4.437 2.915 1.00 94.56 198 PHE A O 1
ATOM 1521 N N . GLY A 1 199 ? 9.566 -5.085 2.534 1.00 87.19 199 GLY A N 1
ATOM 1522 C CA . GLY A 1 199 ? 9.634 -6.394 3.171 1.00 87.19 199 GLY A CA 1
ATOM 1523 C C . GLY A 1 199 ? 8.715 -6.476 4.384 1.00 87.19 199 GLY A C 1
ATOM 1524 O O . GLY A 1 199 ? 8.141 -5.468 4.812 1.00 87.19 199 GLY A O 1
ATOM 1525 N N . LYS A 1 200 ? 8.593 -7.692 4.926 1.00 75.75 200 LYS A N 1
ATOM 1526 C CA . LYS A 1 200 ? 7.788 -7.964 6.118 1.00 75.75 200 LYS A CA 1
ATOM 1527 C C . LYS A 1 200 ? 8.224 -7.051 7.261 1.00 75.75 200 LYS A C 1
ATOM 1529 O O . LYS A 1 200 ? 9.417 -6.926 7.529 1.00 75.75 200 LYS A O 1
ATOM 1534 N N . GLN A 1 201 ? 7.244 -6.396 7.872 1.00 76.62 201 GLN A N 1
ATOM 1535 C CA . GLN A 1 201 ? 7.437 -5.556 9.045 1.00 76.62 201 GLN A CA 1
ATOM 1536 C C . GLN A 1 201 ? 7.046 -6.379 10.265 1.00 76.62 201 GLN A C 1
ATOM 1538 O O . GLN A 1 201 ? 5.871 -6.733 10.417 1.00 76.62 201 GLN A O 1
ATOM 1543 N N . ASP A 1 202 ? 8.047 -6.690 11.082 1.00 68.00 202 ASP A N 1
ATOM 1544 C CA . ASP A 1 202 ? 7.856 -7.212 12.431 1.00 68.00 202 ASP A CA 1
ATOM 1545 C C . ASP A 1 202 ? 7.747 -6.072 13.447 1.00 68.00 202 ASP A C 1
ATOM 1547 O O . ASP A 1 202 ? 8.246 -4.952 13.159 1.00 68.00 202 ASP A O 1
#

Solvent-accessible surface area (backbone atoms only — not comparable to full-atom values): 11161 Å² total; per-residue (Å²): 100,97,61,53,79,86,82,89,46,88,95,49,86,54,42,81,75,76,54,67,34,54,47,44,46,50,53,26,51,35,45,77,71,55,42,23,51,46,83,50,53,53,51,50,40,93,74,35,61,76,62,48,27,90,36,39,43,77,57,94,92,36,38,26,40,56,69,35,56,37,91,54,18,40,95,52,51,57,43,62,52,37,47,64,58,43,50,54,47,25,51,56,27,3,52,49,25,29,52,53,52,50,51,29,62,75,70,73,48,57,55,69,74,38,64,66,44,77,33,52,32,83,52,24,48,64,47,54,66,66,29,37,34,48,42,13,35,40,63,68,41,87,64,30,51,74,44,61,64,28,45,47,68,62,51,50,51,52,44,36,72,79,28,72,67,50,36,53,49,51,54,58,52,58,76,73,62,83,87,77,68,59,90,75,41,89,60,40,68,60,45,30,62,59,30,35,37,40,33,75,37,130

Organism: NCBI:txid412755